Protein AF-A0A6P4BQH4-F1 (afdb_monomer_lite)

Structure (mmCIF, N/CA/C/O backbone):
data_AF-A0A6P4BQH4-F1
#
_entry.id   AF-A0A6P4BQH4-F1
#
loop_
_atom_site.group_PDB
_atom_site.id
_atom_site.type_symbol
_atom_site.label_atom_id
_atom_site.label_alt_id
_atom_site.label_comp_id
_atom_site.label_asym_id
_atom_site.label_entity_id
_atom_site.label_seq_id
_atom_site.pdbx_PDB_ins_code
_atom_site.Cartn_x
_atom_site.Cartn_y
_atom_site.Cartn_z
_atom_site.occupancy
_atom_site.B_iso_or_equiv
_atom_site.auth_seq_id
_atom_site.auth_comp_id
_atom_site.auth_asym_id
_atom_site.auth_atom_id
_atom_site.pdbx_PDB_model_num
ATOM 1 N N . MET A 1 1 ? 37.855 24.554 -26.244 1.00 37.56 1 MET A N 1
ATOM 2 C CA . MET A 1 1 ? 37.290 24.412 -24.885 1.00 37.56 1 MET A CA 1
ATOM 3 C C . MET A 1 1 ? 36.104 23.458 -24.982 1.00 37.56 1 MET A C 1
ATOM 5 O O . MET A 1 1 ? 34.988 23.880 -25.245 1.00 37.56 1 MET A O 1
ATOM 9 N N . SER A 1 2 ? 36.374 22.152 -24.947 1.00 34.81 2 SER A N 1
ATOM 10 C CA . SER A 1 2 ? 35.357 21.106 -25.092 1.00 34.81 2 SER A CA 1
ATOM 11 C C . SER A 1 2 ? 34.642 20.912 -23.758 1.00 34.81 2 SER A C 1
ATOM 13 O O . SER A 1 2 ? 35.239 20.406 -22.809 1.00 34.81 2 SER A O 1
ATOM 15 N N . MET A 1 3 ? 33.377 21.327 -23.676 1.00 34.59 3 MET A N 1
ATOM 16 C CA . MET A 1 3 ? 32.490 20.945 -22.578 1.00 34.59 3 MET A CA 1
ATOM 17 C C . MET A 1 3 ? 32.270 19.432 -22.641 1.00 34.59 3 MET A C 1
ATOM 19 O O . MET A 1 3 ? 31.480 18.938 -23.443 1.00 34.59 3 MET A O 1
ATOM 23 N N . SER A 1 4 ? 32.981 18.687 -21.800 1.00 36.59 4 SER A N 1
ATOM 24 C CA . SER A 1 4 ? 32.623 17.314 -21.476 1.00 36.59 4 SER A CA 1
ATOM 25 C C . SER A 1 4 ? 31.316 17.350 -20.682 1.00 36.59 4 SER A C 1
ATOM 27 O O . SER A 1 4 ? 31.301 17.591 -19.476 1.00 36.59 4 SER A O 1
ATOM 29 N N . MET A 1 5 ? 30.185 17.143 -21.361 1.00 41.28 5 MET A N 1
ATOM 30 C CA . MET A 1 5 ? 28.956 16.764 -20.668 1.00 41.28 5 MET A CA 1
ATOM 31 C C . MET A 1 5 ? 29.245 15.459 -19.928 1.00 41.28 5 MET A C 1
ATOM 33 O O . MET A 1 5 ? 29.411 14.411 -20.553 1.00 41.28 5 MET A O 1
ATOM 37 N N . SER A 1 6 ? 29.350 15.517 -18.599 1.00 43.34 6 SER A N 1
ATOM 38 C CA . SER A 1 6 ? 29.437 14.314 -17.784 1.00 43.34 6 SER A CA 1
ATOM 39 C C . SER A 1 6 ? 28.112 13.568 -17.928 1.00 43.34 6 SER A C 1
ATOM 41 O O . SER A 1 6 ? 27.086 13.929 -17.353 1.00 43.34 6 SER A O 1
ATOM 43 N N . MET A 1 7 ? 28.105 12.534 -18.769 1.00 48.31 7 MET A N 1
ATOM 44 C CA . MET A 1 7 ? 26.997 11.594 -18.817 1.00 48.31 7 MET A CA 1
ATOM 45 C C . MET A 1 7 ? 26.925 10.914 -17.453 1.00 48.31 7 MET A C 1
ATOM 47 O O . MET A 1 7 ? 27.708 10.021 -17.136 1.00 48.31 7 MET A O 1
ATOM 51 N N . SER A 1 8 ? 26.000 11.363 -16.609 1.00 59.41 8 SER A N 1
ATOM 52 C CA . SER A 1 8 ? 25.668 10.656 -15.382 1.00 59.41 8 SER A CA 1
ATOM 53 C C . SER A 1 8 ? 25.249 9.234 -15.755 1.00 59.41 8 SER A C 1
ATOM 55 O O . SER A 1 8 ? 24.326 9.070 -16.558 1.00 59.41 8 SER A O 1
ATOM 57 N N . SER A 1 9 ? 25.919 8.229 -15.185 1.00 72.88 9 SER A N 1
ATOM 58 C CA . SER A 1 9 ? 25.592 6.815 -15.406 1.00 72.88 9 SER A CA 1
ATOM 59 C C . SER A 1 9 ? 24.076 6.578 -15.258 1.00 72.88 9 SER A C 1
ATOM 61 O O . SER A 1 9 ? 23.457 7.161 -14.356 1.00 72.88 9 SER A O 1
ATOM 63 N N . PRO A 1 10 ? 23.451 5.736 -16.106 1.00 70.19 10 PRO A N 1
ATOM 64 C CA . PRO A 1 10 ? 22.016 5.438 -16.042 1.00 70.19 10 PRO A CA 1
ATOM 65 C C . PRO A 1 10 ? 21.562 4.992 -14.644 1.00 70.19 10 PRO A C 1
ATOM 67 O O . PRO A 1 10 ? 20.439 5.286 -14.235 1.00 70.19 10 PRO A O 1
ATOM 70 N N . GLU A 1 11 ? 22.447 4.362 -13.873 1.00 74.62 11 GLU A N 1
ATOM 71 C CA . GLU A 1 11 ? 22.196 3.964 -12.485 1.00 74.62 11 GLU A CA 1
ATOM 72 C C . GLU A 1 11 ? 22.011 5.165 -11.546 1.00 74.62 11 GLU A C 1
ATOM 74 O O . GLU A 1 11 ? 21.106 5.178 -10.708 1.00 74.62 11 GLU A O 1
ATOM 79 N N . VAL A 1 12 ? 22.819 6.214 -11.719 1.00 78.06 12 VAL A N 1
ATOM 80 C CA . VAL A 1 12 ? 22.730 7.458 -10.938 1.00 78.06 12 VAL A CA 1
ATOM 81 C C . VAL A 1 12 ? 21.432 8.194 -11.268 1.00 78.06 12 VAL A C 1
ATOM 83 O O . VAL A 1 12 ? 20.743 8.678 -10.369 1.00 78.06 12 VAL A O 1
ATOM 86 N N . LEU A 1 13 ? 21.043 8.218 -12.546 1.00 74.25 13 LEU A N 1
ATOM 87 C CA . LEU A 1 13 ? 19.779 8.813 -12.989 1.00 74.25 13 LEU A CA 1
ATOM 88 C C . LEU A 1 13 ? 18.559 8.071 -12.431 1.00 74.25 13 LEU A C 1
ATOM 90 O O . LEU A 1 13 ? 17.618 8.711 -11.955 1.00 74.25 13 LEU A O 1
ATOM 94 N N . LEU A 1 14 ? 18.575 6.735 -12.453 1.00 73.69 14 LEU A N 1
ATOM 95 C CA . LEU A 1 14 ? 17.526 5.897 -11.866 1.00 73.69 14 LEU A CA 1
ATOM 96 C C . LEU A 1 14 ? 17.385 6.152 -10.364 1.00 73.69 14 LEU A C 1
ATOM 98 O O . LEU A 1 14 ? 16.276 6.385 -9.880 1.00 73.69 14 LEU A O 1
ATOM 102 N N . LYS A 1 15 ? 18.508 6.174 -9.639 1.00 80.75 15 LYS A N 1
ATOM 103 C CA . LYS A 1 15 ? 18.542 6.443 -8.199 1.00 80.75 15 LYS A CA 1
ATOM 104 C C . LYS A 1 15 ? 17.990 7.829 -7.872 1.00 80.75 15 LYS A C 1
ATOM 106 O O . LYS A 1 15 ? 17.106 7.941 -7.026 1.00 80.75 15 LYS A O 1
ATOM 111 N N . ASN A 1 16 ? 18.456 8.870 -8.560 1.00 79.31 16 ASN A N 1
ATOM 112 C CA . ASN A 1 16 ? 18.011 10.245 -8.316 1.00 79.31 16 ASN A CA 1
ATOM 113 C C . ASN A 1 16 ? 16.502 10.398 -8.548 1.00 79.31 16 ASN A C 1
ATOM 115 O O . ASN A 1 16 ? 15.812 11.040 -7.757 1.00 79.31 16 ASN A O 1
ATOM 119 N N . ARG A 1 17 ? 15.959 9.748 -9.583 1.00 75.69 17 ARG A N 1
ATOM 120 C CA . ARG A 1 17 ? 14.517 9.768 -9.865 1.00 75.69 17 ARG A CA 1
ATOM 121 C C . ARG A 1 17 ? 13.705 8.941 -8.874 1.00 75.69 17 ARG A C 1
ATOM 123 O O . ARG A 1 17 ? 12.620 9.378 -8.500 1.00 75.69 17 ARG A O 1
ATOM 130 N N . PHE A 1 18 ? 14.215 7.796 -8.419 1.00 81.38 18 PHE A N 1
ATOM 131 C CA . PHE A 1 18 ? 13.581 7.027 -7.346 1.00 81.38 18 PHE A CA 1
ATOM 132 C C . PHE A 1 18 ? 13.512 7.847 -6.053 1.00 81.38 18 PHE A C 1
ATOM 134 O O . PHE A 1 18 ? 12.460 7.903 -5.424 1.00 81.38 18 PHE A O 1
ATOM 141 N N . MET A 1 19 ? 14.577 8.581 -5.717 1.00 83.12 19 MET A N 1
ATOM 142 C CA . MET A 1 19 ? 14.571 9.518 -4.590 1.00 83.12 19 MET A CA 1
ATOM 143 C C . MET A 1 19 ? 13.533 10.629 -4.775 1.00 83.12 19 MET A C 1
ATOM 145 O O . MET A 1 19 ? 12.765 10.898 -3.856 1.00 83.12 19 MET A O 1
ATOM 149 N N . SER A 1 20 ? 13.434 11.231 -5.967 1.00 82.81 20 SER A N 1
ATOM 150 C CA . SER A 1 20 ? 12.375 12.210 -6.253 1.00 82.81 20 SER A CA 1
ATOM 151 C C . SER A 1 20 ? 10.976 11.609 -6.108 1.00 82.81 20 SER A C 1
ATOM 153 O O . SER A 1 20 ? 10.094 12.247 -5.543 1.00 82.81 20 SER A O 1
ATOM 155 N N . PHE A 1 21 ? 10.761 10.380 -6.581 1.00 84.50 21 PHE A N 1
ATOM 156 C CA . PHE A 1 21 ? 9.500 9.661 -6.412 1.00 84.50 21 PHE A CA 1
ATOM 157 C C . PHE A 1 21 ? 9.161 9.441 -4.933 1.00 84.50 21 PHE A C 1
ATOM 159 O O . PHE A 1 21 ? 8.028 9.703 -4.538 1.00 84.50 21 PHE A O 1
ATOM 166 N N . LEU A 1 22 ? 10.131 9.031 -4.110 1.00 86.19 22 LEU A N 1
ATOM 167 C CA . LEU A 1 22 ? 9.932 8.863 -2.670 1.00 86.19 22 LEU A CA 1
ATOM 168 C C . LEU A 1 22 ? 9.581 10.185 -1.978 1.00 86.19 22 LEU A C 1
ATOM 170 O O . LEU A 1 22 ? 8.689 10.200 -1.135 1.00 86.19 22 LEU A O 1
ATOM 174 N N . ILE A 1 23 ? 10.215 11.295 -2.368 1.00 86.69 23 ILE A N 1
ATOM 175 C CA . ILE A 1 23 ? 9.874 12.635 -1.860 1.00 86.69 23 ILE A CA 1
ATOM 176 C C . ILE A 1 23 ? 8.432 12.995 -2.238 1.00 86.69 23 ILE A C 1
ATOM 178 O O . ILE A 1 23 ? 7.641 13.411 -1.396 1.00 86.69 23 ILE A O 1
ATOM 182 N N . TRP A 1 24 ? 8.049 12.788 -3.499 1.00 84.81 24 TRP A N 1
ATOM 183 C CA . TRP A 1 24 ? 6.685 13.064 -3.953 1.00 84.81 24 TRP A CA 1
ATOM 184 C C . TRP A 1 24 ? 5.639 12.132 -3.340 1.00 84.81 24 TRP A C 1
ATOM 186 O O . TRP A 1 24 ? 4.477 12.514 -3.243 1.00 84.81 24 TRP A O 1
ATOM 196 N N . GLN A 1 25 ? 6.031 10.931 -2.919 1.00 89.75 25 GLN A N 1
ATOM 197 C CA . GLN A 1 25 ? 5.174 9.980 -2.219 1.00 89.75 25 GLN A CA 1
ATOM 198 C C . GLN A 1 25 ? 5.036 10.311 -0.728 1.00 89.75 25 GLN A C 1
ATOM 200 O O . GLN A 1 25 ? 3.956 10.101 -0.171 1.00 89.75 25 GLN A O 1
ATOM 205 N N . SER A 1 26 ? 6.085 10.833 -0.085 1.00 90.38 26 SER A N 1
ATOM 206 C CA . SER A 1 26 ? 6.086 11.121 1.354 1.00 90.38 26 SER A CA 1
ATOM 207 C C . SER A 1 26 ? 5.205 12.316 1.726 1.00 90.38 26 SER A C 1
ATOM 209 O O . SER A 1 26 ? 4.560 12.295 2.775 1.00 90.38 26 SER A O 1
ATOM 211 N N . ILE A 1 27 ? 5.119 13.333 0.861 1.00 89.44 27 ILE A N 1
ATOM 212 C CA . ILE A 1 27 ? 4.285 14.528 1.074 1.00 89.44 27 ILE A CA 1
ATOM 213 C C . ILE A 1 27 ? 2.797 14.160 1.260 1.00 89.44 27 ILE A C 1
ATOM 215 O O . ILE A 1 27 ? 2.239 14.447 2.324 1.00 89.44 27 ILE A O 1
ATOM 219 N N . PRO A 1 28 ? 2.122 13.501 0.294 1.00 90.12 28 PRO A N 1
ATOM 220 C CA . PRO A 1 28 ? 0.715 13.155 0.446 1.00 90.12 28 PRO A CA 1
ATOM 221 C C . PRO A 1 28 ? 0.485 12.081 1.510 1.00 90.12 28 PRO A C 1
ATOM 223 O O . PRO A 1 28 ? -0.536 12.135 2.189 1.00 90.12 28 PRO A O 1
ATOM 226 N N . SER A 1 29 ? 1.414 11.138 1.714 1.00 91.12 29 SER A N 1
ATOM 227 C CA . SER A 1 29 ? 1.252 10.142 2.779 1.00 91.12 29 SER A CA 1
ATOM 228 C C . SER A 1 29 ? 1.337 10.752 4.172 1.00 91.12 29 SER A C 1
ATOM 230 O O . SER A 1 29 ? 0.595 10.332 5.056 1.00 91.12 29 SER A O 1
ATOM 232 N N . THR A 1 30 ? 2.190 11.761 4.362 1.00 93.44 30 THR A N 1
ATOM 233 C CA . THR A 1 30 ? 2.261 12.534 5.608 1.00 93.44 30 THR A CA 1
ATOM 234 C C . THR A 1 30 ? 0.943 13.253 5.850 1.00 93.44 30 THR A C 1
ATOM 236 O O . THR A 1 30 ? 0.382 13.145 6.936 1.00 93.44 30 THR A O 1
ATOM 239 N N . LEU A 1 31 ? 0.405 13.925 4.827 1.00 91.81 31 LEU A N 1
ATOM 240 C CA . LEU A 1 31 ? -0.880 14.612 4.928 1.00 91.81 31 LEU A CA 1
ATOM 241 C C . LEU A 1 31 ? -2.010 13.638 5.289 1.00 91.81 31 LEU A C 1
ATOM 243 O O . LEU A 1 31 ? -2.774 13.904 6.208 1.00 91.81 31 LEU A O 1
ATOM 247 N N . ILE A 1 32 ? -2.090 12.487 4.619 1.00 92.12 32 ILE A N 1
ATOM 248 C CA . ILE A 1 32 ? -3.092 11.452 4.913 1.00 92.12 32 ILE A CA 1
ATOM 249 C C . ILE A 1 32 ? -2.914 10.925 6.340 1.00 92.12 32 ILE A C 1
ATOM 251 O O . ILE A 1 32 ? -3.891 10.814 7.074 1.00 92.12 32 ILE A O 1
ATOM 255 N N . PHE A 1 33 ? -1.686 10.644 6.772 1.00 90.94 33 PHE A N 1
ATOM 256 C CA . PHE A 1 33 ? -1.434 10.190 8.137 1.00 90.94 33 PHE A CA 1
ATOM 257 C C . PHE A 1 33 ? -1.914 11.218 9.167 1.00 90.94 33 PHE A C 1
ATOM 259 O O . PHE A 1 33 ? -2.664 10.863 10.071 1.00 90.94 33 PHE A O 1
ATOM 266 N N . LEU A 1 34 ? -1.542 12.489 9.005 1.00 90.31 34 LEU A N 1
ATOM 267 C CA . LEU A 1 34 ? -1.950 13.566 9.910 1.00 90.31 34 LEU A CA 1
ATOM 268 C C . LEU A 1 34 ? -3.464 13.801 9.899 1.00 90.31 34 LEU A C 1
ATOM 270 O O . LEU A 1 34 ? -4.030 14.109 10.942 1.00 90.31 34 LEU A O 1
ATOM 274 N N . LEU A 1 35 ? -4.122 13.627 8.750 1.00 89.81 35 LEU A N 1
ATOM 275 C CA . LEU A 1 35 ? -5.571 13.764 8.631 1.00 89.81 35 LEU A CA 1
ATOM 276 C C . LEU A 1 35 ? -6.315 12.618 9.313 1.00 89.81 35 LEU A C 1
ATOM 278 O O . LEU A 1 35 ? -7.265 12.878 10.034 1.00 89.81 35 LEU A O 1
ATOM 282 N N . PHE A 1 36 ? -5.913 11.364 9.097 1.00 87.88 36 PHE A N 1
ATOM 283 C CA . PHE A 1 36 ? -6.677 10.200 9.560 1.00 87.88 36 PHE A CA 1
ATOM 284 C C . PHE A 1 36 ? -6.298 9.733 10.967 1.00 87.88 36 PHE A C 1
ATOM 286 O O . PHE A 1 36 ? -7.157 9.232 11.692 1.00 87.88 36 PHE A O 1
ATOM 293 N N . LYS A 1 37 ? -5.040 9.900 11.390 1.00 85.81 37 LYS A N 1
ATOM 294 C CA . LYS A 1 37 ? -4.563 9.416 12.693 1.00 85.81 37 LYS A CA 1
ATOM 295 C C . LYS A 1 37 ? -5.360 9.971 13.888 1.00 85.81 37 LYS A C 1
ATOM 297 O O . LYS A 1 37 ? -5.653 9.166 14.771 1.00 85.81 37 LYS A O 1
ATOM 302 N N . PRO A 1 38 ? -5.763 11.259 13.936 1.00 82.19 38 PRO A N 1
ATOM 303 C CA . PRO A 1 38 ? -6.567 11.791 15.038 1.00 82.19 38 PRO A CA 1
ATOM 304 C C . PRO A 1 38 ? -7.952 11.142 15.141 1.00 82.19 38 PRO A C 1
ATOM 306 O O . PRO A 1 38 ? -8.362 10.775 16.234 1.00 82.19 38 PRO A O 1
ATOM 309 N N . PHE A 1 39 ? -8.642 10.919 14.015 1.00 78.00 39 PHE A N 1
ATOM 310 C CA . PHE A 1 39 ? -9.969 10.277 14.005 1.00 78.00 39 PHE A CA 1
ATOM 311 C C . PHE A 1 39 ? -9.930 8.801 14.407 1.00 78.00 39 PHE A C 1
ATOM 313 O O . PHE A 1 39 ? -10.919 8.258 14.887 1.00 78.00 39 PHE A O 1
ATOM 320 N N . LEU A 1 40 ? -8.792 8.143 14.190 1.00 79.00 40 LEU A N 1
ATOM 321 C CA . LEU A 1 40 ? -8.579 6.737 14.531 1.00 79.00 40 LEU A CA 1
ATOM 322 C C . LEU A 1 40 ? -8.053 6.554 15.964 1.00 79.00 40 LEU A C 1
ATOM 324 O O . LEU A 1 40 ? -7.959 5.425 16.442 1.00 79.00 40 LEU A O 1
ATOM 328 N N . SER A 1 41 ? -7.697 7.650 16.638 1.00 69.94 41 SER A N 1
ATOM 329 C CA . SER A 1 41 ? -7.075 7.667 17.957 1.00 69.94 41 SER A CA 1
ATOM 330 C C . SER A 1 41 ? -8.113 7.976 19.032 1.00 69.94 41 SER A C 1
ATOM 332 O O . SER A 1 41 ? -8.417 9.135 19.291 1.00 69.94 41 SER A O 1
ATOM 334 N N . SER A 1 42 ? -8.642 6.940 19.684 1.00 59.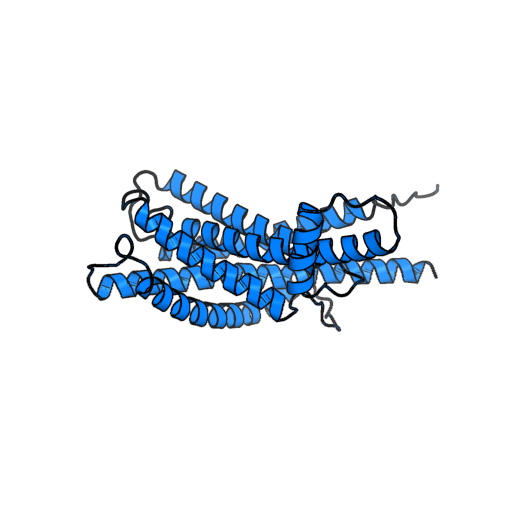88 42 SER A N 1
ATOM 335 C CA . SER A 1 42 ? -9.716 7.089 20.678 1.00 59.88 42 SER A CA 1
ATOM 336 C C . SER A 1 42 ? -9.245 7.255 22.133 1.00 59.88 42 SER A C 1
ATOM 338 O O . SER A 1 42 ? -10.103 7.388 23.001 1.00 59.88 42 SER A O 1
ATOM 340 N N . SER A 1 43 ? -7.943 7.213 22.460 1.00 56.62 43 SER A N 1
ATOM 341 C CA . SER A 1 43 ? -7.539 7.147 23.878 1.00 56.62 43 SER A CA 1
ATOM 342 C C . SER A 1 43 ? -6.228 7.850 24.241 1.00 56.62 43 SER A C 1
ATOM 344 O O . SER A 1 43 ? -5.276 7.912 23.458 1.00 56.62 43 SER A O 1
ATOM 346 N N . SER A 1 44 ? -6.205 8.367 25.473 1.00 53.31 44 SER A N 1
ATOM 347 C CA . SER A 1 44 ? -5.098 9.041 26.150 1.00 53.31 44 SER A CA 1
ATOM 348 C C . SER A 1 44 ? -3.963 8.056 26.439 1.00 53.31 44 SER A C 1
ATOM 350 O O . SER A 1 44 ? -3.938 7.382 27.468 1.00 53.31 44 SER A O 1
ATOM 352 N N . SER A 1 45 ? -3.020 7.948 25.506 1.00 56.75 45 SER A N 1
ATOM 353 C CA . SER A 1 45 ? -1.804 7.157 25.701 1.00 56.75 45 SER A CA 1
ATOM 354 C C . SER A 1 45 ? -0.956 7.743 26.834 1.00 56.75 45 SER A C 1
ATOM 356 O O . SER A 1 45 ? -0.787 8.958 26.910 1.00 56.75 45 SER A O 1
ATOM 358 N N . PHE A 1 46 ? -0.380 6.878 27.676 1.00 54.16 46 PHE A N 1
ATOM 359 C CA . PHE A 1 46 ? 0.514 7.255 28.784 1.00 54.16 46 PHE A CA 1
ATOM 360 C C . PHE A 1 46 ? 1.791 7.965 28.281 1.00 54.16 46 PHE A C 1
ATOM 362 O O . PHE A 1 46 ? 2.383 8.764 28.997 1.00 54.16 46 PHE A O 1
ATOM 369 N N . TRP A 1 47 ? 2.193 7.696 27.026 1.00 61.12 47 TRP A N 1
ATOM 370 C CA . TRP A 1 47 ? 3.296 8.352 26.303 1.00 61.12 47 TRP A CA 1
ATOM 371 C C . TRP A 1 47 ? 2.848 8.718 24.876 1.00 61.12 47 TRP A C 1
ATOM 373 O O . TRP A 1 47 ? 3.206 8.042 23.897 1.00 61.12 47 TRP A O 1
ATOM 383 N N . PRO A 1 48 ? 2.037 9.779 24.718 1.00 70.75 48 PRO A N 1
ATOM 384 C CA . PRO A 1 48 ? 1.387 10.095 23.449 1.00 70.75 48 PRO A CA 1
ATOM 385 C C . PRO A 1 48 ? 2.402 10.500 22.376 1.00 70.75 48 PRO A C 1
ATOM 387 O O . PRO A 1 48 ? 2.229 10.159 21.208 1.00 70.75 48 PRO A O 1
ATOM 390 N N . LEU A 1 49 ? 3.504 11.146 22.768 1.00 75.12 49 LEU A N 1
ATOM 391 C CA . LEU A 1 49 ? 4.533 11.604 21.837 1.00 75.12 49 LEU A CA 1
ATOM 392 C C . LEU A 1 49 ? 5.349 10.437 21.256 1.00 75.12 49 LEU A C 1
ATOM 394 O O . LEU A 1 49 ? 5.476 10.324 20.041 1.00 75.12 49 LEU A O 1
ATOM 398 N N . PHE A 1 50 ? 5.840 9.524 22.104 1.00 78.56 50 PHE A N 1
ATOM 399 C CA . PHE A 1 50 ? 6.629 8.365 21.662 1.00 78.56 50 PHE A CA 1
ATOM 400 C C . PHE A 1 50 ? 5.808 7.419 20.777 1.00 78.56 50 PHE A C 1
ATOM 402 O O . PHE A 1 50 ? 6.252 7.021 19.701 1.00 78.56 50 PHE A O 1
ATOM 409 N N . THR A 1 51 ? 4.575 7.112 21.189 1.00 78.75 51 THR A N 1
ATOM 410 C CA . THR A 1 51 ? 3.674 6.241 20.418 1.00 78.75 51 THR A CA 1
ATOM 411 C C . THR A 1 51 ? 3.246 6.869 19.089 1.00 78.75 51 THR A C 1
ATOM 413 O O . THR A 1 51 ? 3.126 6.156 18.089 1.00 78.75 51 THR A O 1
ATOM 416 N N . SER A 1 52 ? 3.083 8.195 19.032 1.00 82.12 52 SER A N 1
ATOM 417 C CA . SER A 1 52 ? 2.796 8.919 17.785 1.00 82.12 52 SER A CA 1
ATOM 418 C C . SER A 1 52 ? 3.994 8.934 16.839 1.00 82.12 52 SER A C 1
ATOM 420 O O . SER A 1 52 ? 3.828 8.623 15.660 1.00 82.12 52 SER A O 1
ATOM 422 N N . SER A 1 53 ? 5.200 9.207 17.345 1.00 86.12 53 SER A N 1
ATOM 423 C CA . SER A 1 53 ? 6.436 9.163 16.553 1.00 86.12 53 SER A CA 1
ATOM 424 C C . SER A 1 53 ? 6.711 7.763 16.010 1.00 86.12 53 SER A C 1
ATOM 426 O O . SER A 1 53 ? 6.994 7.606 14.824 1.00 86.12 53 SER A O 1
ATOM 428 N N . LEU A 1 54 ? 6.554 6.726 16.837 1.00 87.88 54 LEU A N 1
ATOM 429 C CA . LEU A 1 54 ? 6.717 5.343 16.397 1.00 87.88 54 LEU A CA 1
ATOM 430 C C . LEU A 1 54 ? 5.661 4.968 15.348 1.00 87.88 54 LEU A C 1
ATOM 432 O O . LEU A 1 54 ? 6.007 4.409 14.313 1.00 87.88 54 LEU A O 1
ATOM 436 N N . SER A 1 55 ? 4.397 5.362 15.545 1.00 88.88 55 SER A N 1
ATOM 437 C CA . SER A 1 55 ? 3.333 5.161 14.548 1.00 88.88 55 SER A CA 1
ATOM 438 C C . SER A 1 55 ? 3.663 5.841 13.217 1.00 88.88 55 SER A C 1
ATOM 440 O O . SER A 1 55 ? 3.497 5.244 12.153 1.00 88.88 55 SER A O 1
ATOM 442 N N . PHE A 1 56 ? 4.161 7.076 13.265 1.00 91.81 56 PHE A N 1
ATOM 443 C CA . PHE A 1 56 ? 4.559 7.826 12.080 1.00 91.81 56 PHE A CA 1
ATOM 444 C C . PHE A 1 56 ? 5.695 7.125 11.325 1.00 91.81 56 PHE A C 1
ATOM 446 O O . PHE A 1 56 ? 5.601 6.934 10.109 1.00 91.81 56 PHE A O 1
ATOM 453 N N . LEU A 1 57 ? 6.737 6.689 12.038 1.00 92.81 57 LEU A N 1
ATOM 454 C CA . LEU A 1 57 ? 7.880 5.985 11.455 1.00 92.81 57 LEU A CA 1
ATOM 455 C C . LEU A 1 57 ? 7.474 4.630 10.873 1.00 92.81 57 LEU A C 1
ATOM 457 O O . LEU A 1 57 ? 7.815 4.334 9.730 1.00 92.81 57 LEU A O 1
ATOM 461 N N . THR A 1 58 ? 6.699 3.828 11.607 1.00 93.00 58 THR A N 1
ATOM 462 C CA . THR A 1 58 ? 6.209 2.529 11.127 1.00 93.00 58 THR A CA 1
ATOM 463 C C . THR A 1 58 ? 5.313 2.691 9.899 1.00 93.00 58 THR A C 1
ATOM 465 O O . THR A 1 58 ? 5.436 1.917 8.949 1.00 93.00 58 THR A O 1
ATOM 468 N N . PHE A 1 59 ? 4.464 3.724 9.861 1.00 94.19 59 PHE A N 1
ATOM 469 C CA . PHE A 1 59 ? 3.648 4.032 8.686 1.00 94.19 59 PHE A CA 1
ATOM 470 C C . PHE A 1 59 ? 4.515 4.349 7.461 1.00 94.19 59 PHE A C 1
ATOM 472 O O . PHE A 1 59 ? 4.343 3.742 6.404 1.00 94.19 59 PHE A O 1
ATOM 479 N N . HIS A 1 60 ? 5.491 5.245 7.595 1.00 94.38 60 HIS A N 1
ATOM 480 C CA . HIS A 1 60 ? 6.357 5.623 6.478 1.00 94.38 60 HIS A CA 1
ATOM 481 C C . HIS A 1 60 ? 7.274 4.482 6.039 1.00 94.38 60 HIS A C 1
ATOM 483 O O . HIS A 1 60 ? 7.468 4.284 4.841 1.00 94.38 60 HIS A O 1
ATOM 489 N N . PHE A 1 61 ? 7.764 3.674 6.979 1.00 93.81 61 PHE A N 1
ATOM 490 C CA . PHE A 1 61 ? 8.518 2.464 6.670 1.00 93.81 61 PHE A CA 1
ATOM 491 C C . PHE A 1 61 ? 7.672 1.456 5.880 1.00 93.81 61 PHE A C 1
ATOM 493 O O . PHE A 1 61 ? 8.139 0.898 4.888 1.00 93.81 61 PHE A O 1
ATOM 500 N N . SER A 1 62 ? 6.400 1.276 6.252 1.00 95.56 62 SER A N 1
ATOM 501 C CA . SER A 1 62 ? 5.479 0.402 5.517 1.00 95.56 62 SER A CA 1
ATOM 502 C C . SER A 1 62 ? 5.268 0.867 4.071 1.00 95.56 62 SER A C 1
ATOM 504 O O . SER A 1 62 ? 5.248 0.045 3.150 1.00 95.56 62 SER A O 1
ATOM 506 N N . LEU A 1 63 ? 5.168 2.181 3.850 1.00 93.69 63 LEU A N 1
ATOM 507 C CA . LEU A 1 63 ? 5.017 2.767 2.521 1.00 93.69 63 LEU A CA 1
ATOM 508 C C . LEU A 1 63 ? 6.308 2.682 1.713 1.00 93.69 63 LEU A C 1
ATOM 510 O O . LEU A 1 63 ? 6.247 2.375 0.528 1.00 93.69 63 LEU A O 1
ATOM 514 N N . LEU A 1 64 ? 7.467 2.872 2.343 1.00 93.50 64 LEU A N 1
ATOM 515 C CA . LEU A 1 64 ? 8.771 2.691 1.707 1.00 93.50 64 LEU A CA 1
ATOM 516 C C . LEU A 1 64 ? 8.951 1.252 1.208 1.00 93.50 64 LEU A C 1
ATOM 518 O O . LEU A 1 64 ? 9.389 1.039 0.075 1.00 93.50 64 LEU A O 1
ATOM 522 N N . LEU A 1 65 ? 8.580 0.268 2.028 1.00 92.50 65 LEU A N 1
ATOM 523 C CA . LEU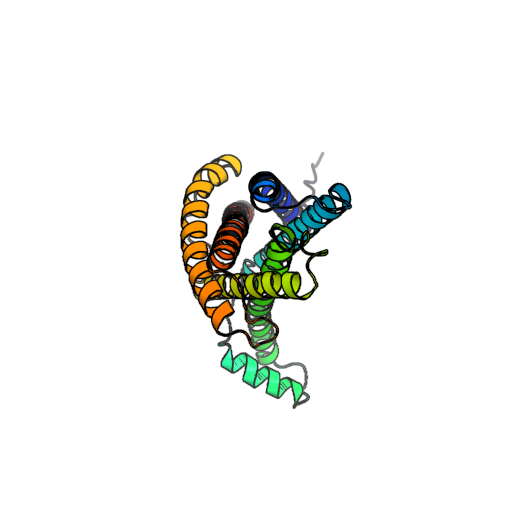 A 1 65 ? 8.628 -1.150 1.679 1.00 92.50 65 LEU A CA 1
ATOM 524 C C . LEU A 1 65 ? 7.710 -1.469 0.484 1.00 92.50 65 LEU A C 1
ATOM 526 O O . LEU A 1 65 ? 8.126 -2.146 -0.462 1.00 92.50 65 LEU A O 1
ATOM 530 N N . PHE A 1 66 ? 6.496 -0.914 0.468 1.00 92.56 66 PHE A N 1
ATOM 531 C CA . PHE A 1 66 ? 5.576 -1.037 -0.668 1.00 92.56 66 PHE A CA 1
ATOM 532 C C . PHE A 1 66 ? 6.118 -0.351 -1.936 1.00 92.56 66 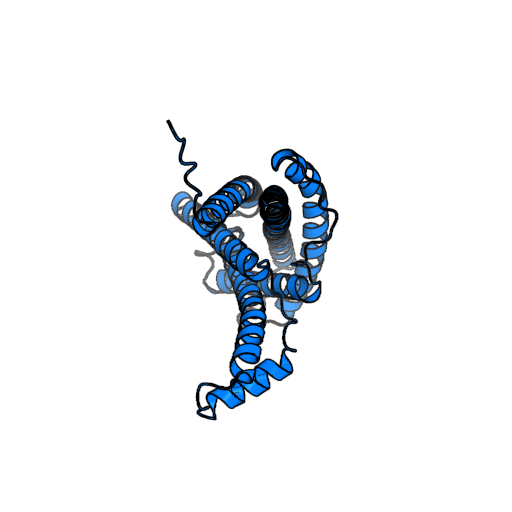PHE A C 1
ATOM 534 O O . PHE A 1 66 ? 6.187 -0.966 -2.997 1.00 92.56 66 PHE A O 1
ATOM 541 N N . SER A 1 67 ? 6.570 0.898 -1.832 1.00 90.81 67 SER A N 1
ATOM 542 C CA . SER A 1 67 ? 7.147 1.685 -2.930 1.00 90.81 67 SER A CA 1
ATOM 543 C C . SER A 1 67 ? 8.380 1.018 -3.550 1.00 90.81 67 SER A C 1
ATOM 545 O O . SER A 1 67 ? 8.546 1.017 -4.771 1.00 90.81 67 SER A O 1
ATOM 547 N N . SER A 1 68 ? 9.234 0.410 -2.725 1.00 88.50 68 SER A N 1
ATOM 548 C CA . SER A 1 68 ? 10.443 -0.280 -3.186 1.00 88.50 68 SER A CA 1
ATOM 549 C C . SER A 1 68 ? 10.098 -1.542 -3.972 1.00 88.50 68 SER A C 1
ATOM 551 O O . SER A 1 68 ? 10.625 -1.764 -5.061 1.00 88.50 68 SER A O 1
ATOM 553 N N . THR A 1 69 ? 9.160 -2.348 -3.471 1.00 89.12 69 THR A N 1
ATOM 554 C CA . THR A 1 69 ? 8.711 -3.555 -4.180 1.00 89.12 69 THR A CA 1
ATOM 555 C C . THR A 1 69 ? 7.883 -3.242 -5.424 1.00 89.12 69 THR A C 1
ATOM 557 O O . THR A 1 69 ? 7.986 -3.968 -6.413 1.00 89.12 69 THR A O 1
ATOM 560 N N . LEU A 1 70 ? 7.145 -2.128 -5.435 1.00 87.19 70 LEU A N 1
ATOM 561 C CA . LEU A 1 70 ? 6.471 -1.606 -6.626 1.00 87.19 70 LEU A CA 1
ATOM 562 C C . LEU A 1 70 ? 7.474 -1.266 -7.743 1.00 87.19 70 LEU A C 1
ATOM 564 O O . LEU A 1 70 ? 7.263 -1.646 -8.893 1.00 87.19 70 LEU A O 1
ATOM 568 N N . SER A 1 71 ? 8.585 -0.607 -7.399 1.00 84.06 71 SER A N 1
ATOM 569 C CA . SER A 1 71 ? 9.669 -0.298 -8.344 1.00 84.06 71 SER A CA 1
ATOM 570 C C . SER A 1 71 ? 10.293 -1.568 -8.943 1.00 84.06 71 SER A C 1
ATOM 572 O O . SER A 1 71 ? 10.536 -1.641 -10.149 1.00 84.06 71 SER A O 1
ATOM 574 N N . LEU A 1 72 ? 10.461 -2.624 -8.133 1.00 80.69 72 LEU A N 1
ATOM 575 C CA . LEU A 1 72 ? 10.982 -3.915 -8.601 1.00 80.69 72 LEU A CA 1
ATOM 576 C C . LEU A 1 72 ? 10.072 -4.583 -9.644 1.00 80.69 72 LEU A C 1
ATOM 578 O O . LEU A 1 72 ? 10.572 -5.107 -10.640 1.00 80.69 72 LEU A O 1
ATOM 582 N N . ILE A 1 73 ? 8.748 -4.568 -9.445 1.00 80.06 73 ILE A N 1
ATOM 583 C CA . ILE A 1 73 ? 7.806 -5.198 -10.390 1.00 80.06 73 ILE A CA 1
ATOM 584 C C . ILE A 1 73 ? 7.535 -4.352 -11.635 1.00 80.06 73 ILE A C 1
ATOM 586 O O . ILE A 1 73 ? 7.162 -4.897 -12.672 1.00 80.06 73 ILE A O 1
ATOM 590 N N . ALA A 1 74 ? 7.720 -3.035 -11.544 1.00 72.69 74 ALA A N 1
ATOM 591 C CA . ALA A 1 74 ? 7.523 -2.122 -12.661 1.00 72.69 74 ALA A CA 1
ATOM 592 C C . ALA A 1 74 ? 8.728 -2.051 -13.613 1.00 72.69 74 ALA A C 1
ATOM 594 O O . ALA A 1 74 ? 8.617 -1.477 -14.696 1.00 72.69 74 ALA A O 1
ATOM 595 N N . SER A 1 75 ? 9.861 -2.655 -13.239 1.00 66.00 75 SER A N 1
ATOM 596 C CA . SER A 1 75 ? 11.008 -2.832 -14.128 1.00 66.00 75 SER A CA 1
ATOM 597 C C . SER A 1 75 ? 10.577 -3.533 -15.432 1.00 66.00 75 SER A C 1
ATOM 599 O O . SER A 1 75 ? 9.769 -4.472 -15.383 1.00 66.00 75 SER A O 1
ATOM 601 N N . PRO A 1 76 ? 11.065 -3.103 -16.612 1.00 59.28 76 PRO A N 1
ATOM 602 C CA . PRO A 1 76 ? 10.653 -3.687 -17.875 1.00 59.28 76 PRO A CA 1
ATOM 603 C C . PRO A 1 76 ? 11.174 -5.120 -17.950 1.00 59.28 76 PRO A C 1
ATOM 605 O O . PRO A 1 76 ? 12.377 -5.369 -17.996 1.00 59.28 76 PRO A O 1
ATOM 608 N N . HIS A 1 77 ? 10.254 -6.079 -17.964 1.00 53.25 77 HIS A N 1
ATOM 609 C CA . HIS A 1 77 ? 10.594 -7.484 -18.113 1.00 53.25 77 HIS A CA 1
ATOM 610 C C . HIS A 1 77 ? 10.411 -7.883 -19.583 1.00 53.25 77 HIS A C 1
ATOM 612 O O . HIS A 1 77 ? 9.272 -7.994 -20.037 1.00 53.25 77 HIS A O 1
ATOM 618 N N . PRO A 1 78 ? 11.489 -8.170 -20.337 1.00 47.16 78 PRO A N 1
ATOM 619 C CA . PRO A 1 78 ? 11.391 -8.579 -21.742 1.00 47.16 78 PRO A CA 1
ATOM 620 C C . PRO A 1 78 ? 10.804 -9.991 -21.926 1.00 47.16 78 PRO A C 1
ATOM 622 O O . PRO A 1 78 ? 10.753 -10.505 -23.039 1.00 47.16 78 PRO A O 1
ATOM 625 N N . ARG A 1 79 ? 10.411 -10.680 -20.843 1.00 53.34 79 ARG A N 1
ATOM 626 C CA . ARG A 1 79 ? 10.035 -12.100 -20.853 1.00 53.34 79 ARG A CA 1
ATOM 627 C C . ARG A 1 79 ? 8.736 -12.346 -20.091 1.00 53.34 79 ARG A C 1
ATOM 629 O O . ARG A 1 79 ? 8.525 -11.812 -19.006 1.00 53.34 79 ARG A O 1
ATOM 636 N N . ARG A 1 80 ? 7.891 -13.216 -20.654 1.00 56.16 80 ARG A N 1
ATOM 637 C CA . ARG A 1 80 ? 6.614 -13.648 -20.067 1.00 56.16 80 ARG A CA 1
ATOM 638 C C . ARG A 1 80 ? 6.856 -14.353 -18.717 1.00 56.16 80 ARG A C 1
ATOM 640 O O . ARG A 1 80 ? 7.726 -15.229 -18.665 1.00 56.16 80 ARG A O 1
ATOM 647 N N . PRO A 1 81 ? 6.109 -14.016 -17.647 1.00 56.81 81 PRO A N 1
ATOM 648 C CA . PRO A 1 81 ? 6.220 -14.720 -16.372 1.00 56.81 81 PRO A CA 1
ATOM 649 C C . PRO A 1 81 ? 5.879 -16.203 -16.541 1.00 56.81 81 PRO A C 1
ATOM 651 O O . PRO A 1 81 ? 4.998 -16.558 -17.328 1.00 56.81 81 PRO A O 1
ATOM 654 N N . ALA A 1 82 ? 6.592 -17.068 -15.816 1.00 58.81 82 ALA A N 1
ATOM 655 C CA . ALA A 1 82 ? 6.263 -18.489 -15.775 1.00 58.81 82 ALA A CA 1
ATOM 656 C C . ALA A 1 82 ? 4.940 -18.703 -15.016 1.00 58.81 82 ALA A C 1
ATOM 658 O O . ALA A 1 82 ? 4.669 -17.978 -14.056 1.00 58.81 82 ALA A O 1
ATOM 659 N N . PRO A 1 83 ? 4.112 -19.684 -15.414 1.00 63.50 83 PRO A N 1
ATOM 660 C CA . PRO A 1 83 ? 2.918 -20.028 -14.657 1.00 63.50 83 PRO A CA 1
ATOM 661 C C . PRO A 1 83 ? 3.302 -20.510 -13.241 1.00 63.50 83 PRO A C 1
ATOM 663 O O . PRO A 1 83 ? 4.259 -21.277 -13.092 1.00 63.50 83 PRO A O 1
ATOM 666 N N . PRO A 1 84 ? 2.566 -20.089 -12.196 1.00 56.38 84 PRO A N 1
ATOM 667 C CA . PRO A 1 84 ? 2.960 -20.261 -10.792 1.00 56.38 84 PRO A CA 1
ATOM 668 C C . PRO A 1 84 ? 3.127 -21.732 -10.381 1.00 56.38 84 PRO A C 1
ATOM 670 O O . PRO A 1 84 ? 4.051 -22.070 -9.646 1.00 56.38 84 PRO A O 1
ATOM 673 N N . LEU A 1 85 ? 2.300 -22.629 -10.929 1.00 53.19 85 LEU A N 1
ATOM 674 C CA . LEU A 1 85 ? 2.379 -24.074 -10.682 1.00 53.19 85 LEU A CA 1
ATOM 675 C C . LEU A 1 85 ? 3.663 -24.705 -11.239 1.00 53.19 85 LEU A C 1
ATOM 677 O O . LEU A 1 85 ? 4.259 -25.582 -10.618 1.00 53.19 85 LEU A O 1
ATOM 681 N N . GLN A 1 86 ? 4.131 -24.221 -12.389 1.00 56.72 86 GLN A N 1
ATOM 682 C CA . GLN A 1 86 ? 5.356 -24.710 -13.019 1.00 56.72 86 GLN A CA 1
ATOM 683 C C . GLN A 1 86 ? 6.608 -24.205 -12.288 1.00 56.72 86 GLN A C 1
ATOM 685 O O . GLN A 1 86 ? 7.633 -24.890 -12.276 1.00 56.72 86 GLN A O 1
ATOM 690 N N . LEU A 1 87 ? 6.518 -23.029 -11.655 1.00 56.22 87 LEU A N 1
ATOM 691 C CA . LEU A 1 87 ? 7.563 -22.486 -10.792 1.00 56.22 87 LEU A CA 1
ATOM 692 C C . LEU A 1 87 ? 7.690 -23.295 -9.497 1.00 56.22 87 LEU A C 1
ATOM 694 O O . LEU A 1 87 ? 8.796 -23.705 -9.157 1.00 56.22 87 LEU A O 1
ATOM 698 N N . ALA A 1 88 ? 6.571 -23.567 -8.819 1.00 57.16 88 ALA A N 1
ATOM 699 C CA . ALA A 1 88 ? 6.547 -24.363 -7.593 1.00 57.16 88 ALA A CA 1
ATOM 700 C C . ALA A 1 88 ? 7.090 -25.780 -7.833 1.00 57.16 88 ALA A C 1
ATOM 702 O O . ALA A 1 88 ? 8.002 -26.213 -7.134 1.00 57.16 88 ALA A O 1
ATOM 703 N N . ALA A 1 89 ? 6.623 -26.460 -8.887 1.00 59.91 89 ALA A N 1
ATOM 704 C CA . ALA A 1 89 ? 7.073 -27.808 -9.235 1.00 59.91 89 ALA A CA 1
ATOM 705 C C . ALA A 1 89 ? 8.576 -27.887 -9.570 1.00 59.91 89 ALA A C 1
ATOM 707 O O . ALA A 1 89 ? 9.235 -28.878 -9.253 1.00 59.91 89 ALA A O 1
ATOM 708 N N . ARG A 1 90 ? 9.146 -26.852 -10.205 1.00 54.88 90 ARG A N 1
ATOM 709 C CA . ARG A 1 90 ? 10.580 -26.822 -10.542 1.00 54.88 90 ARG A CA 1
ATOM 710 C C . ARG A 1 90 ? 11.472 -26.314 -9.412 1.00 54.88 90 ARG A C 1
ATOM 712 O O . ARG A 1 90 ? 12.593 -26.793 -9.326 1.00 54.88 90 ARG A O 1
ATOM 719 N N . LEU A 1 91 ? 11.006 -25.405 -8.552 1.00 59.12 91 LEU A N 1
ATOM 720 C CA . LEU A 1 91 ? 11.710 -25.033 -7.316 1.00 59.12 91 LEU A CA 1
ATOM 721 C C . LEU A 1 91 ? 11.826 -26.235 -6.381 1.00 59.12 91 LEU A C 1
ATOM 723 O O . LEU A 1 91 ? 12.903 -26.475 -5.850 1.00 59.12 91 LEU A O 1
ATOM 727 N N . LEU A 1 92 ? 10.754 -27.029 -6.266 1.00 57.91 92 LEU A N 1
ATOM 728 C CA . LEU A 1 92 ? 10.783 -28.295 -5.540 1.00 57.91 92 LEU A CA 1
ATOM 729 C C . LEU A 1 92 ? 11.855 -29.223 -6.133 1.00 57.91 92 LEU A C 1
ATOM 731 O O . LEU A 1 92 ? 12.722 -29.697 -5.414 1.00 57.91 92 LEU A O 1
ATOM 735 N N . ARG A 1 93 ? 11.875 -29.402 -7.464 1.00 59.31 93 ARG A N 1
ATOM 736 C CA . ARG A 1 93 ? 12.921 -30.196 -8.136 1.00 59.31 93 ARG A CA 1
ATOM 737 C C . ARG A 1 93 ? 14.338 -29.652 -7.928 1.00 59.31 93 ARG A C 1
ATOM 739 O O . ARG A 1 93 ? 15.234 -30.455 -7.735 1.00 59.31 93 ARG A O 1
ATOM 746 N N . PHE A 1 94 ? 14.547 -28.335 -7.939 1.00 57.00 94 PHE A N 1
ATOM 747 C CA . PHE A 1 94 ? 15.857 -27.717 -7.676 1.00 57.00 94 PHE A CA 1
ATOM 748 C C . PHE A 1 94 ? 16.334 -27.907 -6.230 1.00 57.00 94 PHE A C 1
ATOM 750 O O . PHE A 1 94 ? 17.536 -27.957 -5.997 1.00 57.00 94 PHE A O 1
ATOM 757 N N . LEU A 1 95 ? 15.411 -28.006 -5.267 1.00 57.12 95 LEU A N 1
ATOM 758 C CA . LEU A 1 95 ? 15.736 -28.262 -3.861 1.00 57.12 95 LEU A CA 1
ATOM 759 C C . LEU A 1 95 ? 16.127 -29.730 -3.615 1.00 57.12 95 LEU A C 1
ATOM 761 O O . LEU A 1 95 ? 16.873 -30.014 -2.686 1.00 57.12 95 LEU A O 1
ATOM 765 N N . PHE A 1 96 ? 15.625 -30.647 -4.453 1.00 55.66 96 PHE A N 1
ATOM 766 C CA . PHE A 1 96 ? 15.846 -32.093 -4.339 1.00 55.66 96 PHE A CA 1
ATOM 767 C C . PHE A 1 96 ? 16.892 -32.662 -5.313 1.00 55.66 96 PHE A C 1
ATOM 769 O O . PHE A 1 96 ? 17.310 -33.802 -5.139 1.00 55.66 96 PHE A O 1
ATOM 776 N N . ILE A 1 97 ? 17.311 -31.912 -6.338 1.00 51.94 97 ILE A N 1
ATOM 777 C CA . ILE A 1 97 ? 18.240 -32.383 -7.376 1.00 51.94 97 ILE A CA 1
ATOM 778 C C . ILE A 1 97 ? 19.367 -31.350 -7.533 1.00 51.94 97 ILE A C 1
ATOM 780 O O . ILE A 1 97 ? 19.096 -30.238 -8.000 1.00 51.94 97 ILE A O 1
ATOM 784 N N . PRO A 1 98 ? 20.628 -31.688 -7.196 1.00 47.09 98 PRO A N 1
ATOM 785 C CA . PRO A 1 98 ? 21.778 -30.864 -7.547 1.00 47.09 98 PRO A CA 1
ATOM 786 C C . PRO A 1 98 ? 21.865 -30.823 -9.076 1.00 47.09 98 PRO A C 1
ATOM 788 O O . PRO A 1 98 ? 22.048 -31.855 -9.714 1.00 47.09 98 PRO A O 1
ATOM 791 N N . SER A 1 99 ? 21.646 -29.656 -9.679 1.00 53.75 99 SER A N 1
ATOM 792 C CA . SER A 1 99 ? 21.650 -29.515 -11.137 1.00 53.75 99 SER A CA 1
ATOM 793 C C . SER A 1 99 ? 22.947 -28.859 -11.592 1.00 53.75 99 SER A C 1
ATOM 795 O O . SER A 1 99 ? 23.238 -27.731 -11.189 1.00 53.75 99 SER A O 1
ATOM 797 N N . ASP A 1 100 ? 23.670 -29.554 -12.473 1.00 51.44 100 ASP A N 1
ATOM 798 C CA . ASP A 1 100 ? 24.885 -29.075 -13.129 1.00 51.44 100 ASP A CA 1
ATOM 799 C C . ASP A 1 100 ? 24.673 -27.715 -13.802 1.00 51.44 100 ASP A C 1
ATOM 801 O O . ASP A 1 100 ? 23.735 -27.472 -14.572 1.00 51.44 100 ASP A O 1
ATOM 805 N N . SER A 1 101 ? 25.562 -26.790 -13.463 1.00 50.50 101 SER A N 1
ATOM 806 C CA . SER A 1 101 ? 25.568 -25.418 -13.936 1.00 50.50 101 SER A CA 1
ATOM 807 C C . SER A 1 101 ? 26.162 -25.330 -15.342 1.00 50.50 101 SER A C 1
ATOM 809 O O . SER A 1 101 ? 27.360 -25.542 -15.485 1.00 50.50 101 SER A O 1
ATOM 811 N N . ALA A 1 102 ? 25.334 -24.951 -16.329 1.00 51.91 102 ALA A N 1
ATOM 812 C CA . ALA A 1 102 ? 25.670 -24.167 -17.542 1.00 51.91 102 ALA A CA 1
ATOM 813 C C . ALA A 1 102 ? 24.986 -24.648 -18.843 1.00 51.91 102 ALA A C 1
ATOM 815 O O . ALA A 1 102 ? 25.630 -24.794 -19.876 1.00 51.91 102 ALA A O 1
ATOM 816 N N . THR A 1 103 ? 23.659 -24.810 -18.850 1.00 55.91 103 THR A N 1
ATOM 817 C CA . THR A 1 103 ? 22.891 -24.912 -20.109 1.00 55.91 103 THR A CA 1
ATOM 818 C C . THR A 1 103 ? 22.107 -23.619 -20.385 1.00 55.91 103 THR A C 1
ATOM 820 O O . THR A 1 103 ? 21.622 -22.986 -19.439 1.00 55.91 103 THR A O 1
ATOM 823 N N . PRO A 1 104 ? 21.942 -23.183 -21.649 1.00 57.56 104 PRO A N 1
ATOM 824 C CA . PRO A 1 104 ? 21.210 -21.957 -22.004 1.00 57.56 104 PRO A CA 1
ATOM 825 C C . PRO A 1 104 ? 19.760 -21.944 -21.480 1.00 57.56 104 PRO A C 1
ATOM 827 O O . PRO A 1 104 ? 19.254 -20.897 -21.061 1.00 57.56 104 PRO A O 1
ATOM 830 N N . ASP A 1 105 ? 19.128 -23.112 -21.356 1.00 61.31 105 ASP A N 1
ATOM 831 C CA . ASP A 1 105 ? 17.797 -23.277 -20.760 1.00 61.31 105 ASP A CA 1
ATOM 832 C C . ASP A 1 105 ? 17.723 -22.845 -19.287 1.00 61.31 105 ASP A C 1
ATOM 834 O O . ASP A 1 105 ? 16.702 -22.303 -18.837 1.00 61.31 105 ASP A O 1
ATOM 838 N N . SER A 1 106 ? 18.821 -22.996 -18.539 1.00 64.75 106 SER A N 1
ATOM 839 C CA . SER A 1 106 ? 18.919 -22.565 -17.141 1.00 64.75 106 SER A CA 1
ATOM 840 C C . SER A 1 106 ? 18.863 -21.039 -17.002 1.00 64.75 106 SER A C 1
ATOM 842 O O . SER A 1 106 ? 18.221 -20.525 -16.084 1.00 64.75 106 SER A O 1
ATOM 844 N N . ALA A 1 107 ? 19.439 -20.284 -17.946 1.00 67.69 107 ALA A N 1
ATOM 845 C CA . ALA A 1 107 ? 19.419 -18.821 -17.937 1.00 67.69 107 ALA A CA 1
ATOM 846 C C . ALA A 1 107 ? 18.022 -18.266 -18.271 1.00 67.69 107 ALA A C 1
ATOM 848 O O . ALA A 1 107 ? 17.555 -17.307 -17.646 1.00 67.69 107 ALA A O 1
ATOM 849 N N . HIS A 1 108 ? 17.311 -18.894 -19.214 1.00 66.25 108 HIS A N 1
ATOM 850 C CA . HIS A 1 108 ? 15.917 -18.564 -19.528 1.00 66.25 108 HIS A CA 1
ATOM 851 C C . HIS A 1 108 ? 14.961 -18.904 -18.383 1.00 66.25 108 HIS A C 1
ATOM 853 O O . HIS A 1 108 ? 14.021 -18.148 -18.112 1.00 66.25 108 HIS A O 1
ATOM 859 N N . PHE A 1 109 ? 15.193 -20.019 -17.694 1.00 68.06 109 PHE A N 1
ATOM 860 C CA . PHE A 1 109 ? 14.445 -20.381 -16.498 1.00 68.06 109 PHE A CA 1
ATOM 861 C C . PHE A 1 109 ? 14.723 -19.415 -15.342 1.00 68.06 109 PHE A C 1
ATOM 863 O O . PHE A 1 109 ? 13.777 -18.865 -14.785 1.00 68.06 109 PHE A O 1
ATOM 870 N N . ARG A 1 110 ? 15.994 -19.114 -15.052 1.00 69.31 110 ARG A N 1
ATOM 871 C CA . ARG A 1 110 ? 16.412 -18.172 -14.001 1.00 69.31 110 ARG A CA 1
ATOM 872 C C . ARG A 1 110 ? 15.808 -16.785 -14.196 1.00 69.31 110 ARG A C 1
ATOM 874 O O . ARG A 1 110 ? 15.307 -16.198 -13.242 1.00 69.31 110 ARG A O 1
ATOM 881 N N . ALA A 1 111 ? 15.783 -16.281 -15.431 1.00 68.38 111 ALA A N 1
ATOM 882 C CA . ALA A 1 111 ? 15.142 -15.006 -15.741 1.00 68.38 111 ALA A CA 1
ATOM 883 C C . ALA A 1 111 ? 13.633 -15.030 -15.436 1.00 68.38 111 ALA A C 1
ATOM 885 O O . ALA A 1 111 ? 13.131 -14.125 -14.777 1.00 68.38 111 ALA A O 1
ATOM 886 N N . ARG A 1 112 ? 12.915 -16.081 -15.858 1.00 70.62 112 ARG A N 1
ATOM 887 C CA . ARG A 1 112 ? 11.473 -16.244 -15.585 1.00 70.62 112 ARG A CA 1
ATOM 888 C C . ARG A 1 112 ? 11.174 -16.453 -14.099 1.00 70.62 112 ARG A C 1
ATOM 890 O O . ARG A 1 112 ? 10.178 -15.931 -13.604 1.00 70.62 112 ARG A O 1
ATOM 897 N N . ALA A 1 113 ? 12.044 -17.172 -13.394 1.00 71.81 113 ALA A N 1
ATOM 898 C CA . ALA A 1 113 ? 11.944 -17.383 -11.959 1.00 71.81 113 ALA A CA 1
ATOM 899 C C . ALA A 1 113 ? 12.151 -16.082 -11.184 1.00 71.81 113 ALA A C 1
ATOM 901 O O . ALA A 1 113 ? 11.367 -15.792 -10.289 1.00 71.81 113 ALA A O 1
ATOM 902 N N . LYS A 1 114 ? 13.119 -15.251 -11.591 1.00 76.00 114 LYS A N 1
ATOM 903 C CA . LYS A 1 114 ? 13.329 -13.912 -11.026 1.00 76.00 114 LYS A CA 1
ATOM 904 C C . LYS A 1 114 ? 12.084 -13.034 -11.175 1.00 76.00 114 LYS A C 1
ATOM 906 O O . LYS A 1 114 ? 11.677 -12.411 -10.206 1.00 76.00 114 LYS A O 1
ATOM 911 N N . VAL A 1 115 ? 11.437 -13.046 -12.346 1.00 73.81 115 VAL A N 1
ATOM 912 C CA . VAL A 1 115 ? 10.183 -12.298 -12.570 1.00 73.81 115 VAL A CA 1
ATOM 913 C C . VAL A 1 115 ? 9.073 -12.791 -11.638 1.00 73.81 115 VAL A C 1
ATOM 915 O O . VAL A 1 115 ? 8.388 -11.994 -11.002 1.00 73.81 115 VAL A O 1
ATOM 918 N N . SER A 1 116 ? 8.897 -14.111 -11.532 1.00 79.00 116 SER A N 1
ATOM 919 C CA . SER A 1 116 ? 7.870 -14.686 -10.659 1.00 79.00 116 SER A CA 1
ATOM 920 C C . SER A 1 116 ? 8.144 -14.415 -9.180 1.00 79.00 116 SER A C 1
ATOM 922 O O . SER A 1 116 ? 7.213 -14.118 -8.435 1.00 79.00 116 SER A O 1
ATOM 924 N N . LEU A 1 117 ? 9.409 -14.483 -8.763 1.00 80.69 117 LEU A N 1
ATOM 925 C CA . LEU A 1 117 ? 9.847 -14.140 -7.416 1.00 80.69 117 LEU A CA 1
ATOM 926 C C . LEU A 1 117 ? 9.520 -12.678 -7.101 1.00 80.69 117 LEU A C 1
ATOM 928 O O . LEU A 1 117 ? 8.987 -12.414 -6.033 1.00 80.69 117 LEU A O 1
ATOM 932 N N . SER A 1 118 ? 9.751 -11.743 -8.028 1.00 83.19 118 SER A N 1
ATOM 933 C CA . SER A 1 118 ? 9.395 -10.330 -7.835 1.00 83.19 118 SER A CA 1
ATOM 934 C C . SER A 1 118 ? 7.904 -10.137 -7.545 1.00 83.19 118 SER A C 1
ATOM 936 O O . SER A 1 118 ? 7.553 -9.342 -6.678 1.00 83.19 118 SER A O 1
ATOM 938 N N . PHE A 1 119 ? 7.017 -10.888 -8.209 1.00 85.06 119 PHE A N 1
ATOM 939 C CA . PHE A 1 119 ? 5.578 -10.826 -7.926 1.00 85.06 119 PHE A CA 1
ATOM 940 C C . PHE A 1 119 ? 5.212 -11.408 -6.558 1.00 85.06 119 PHE A C 1
ATOM 942 O O . PHE A 1 119 ? 4.382 -10.832 -5.855 1.00 85.06 119 PHE A O 1
ATOM 949 N N . VAL A 1 120 ? 5.842 -12.518 -6.162 1.00 87.62 120 VAL A N 1
ATOM 950 C CA . VAL A 1 120 ? 5.654 -13.114 -4.829 1.00 87.62 120 VAL A CA 1
ATOM 951 C C . VAL A 1 120 ? 6.164 -12.170 -3.742 1.00 87.62 120 VAL A C 1
ATOM 953 O O . VAL A 1 120 ? 5.455 -11.912 -2.774 1.00 87.62 120 VAL A O 1
ATOM 956 N N . LEU A 1 121 ? 7.355 -11.598 -3.929 1.00 88.69 121 LEU A N 1
ATOM 957 C CA . LEU A 1 121 ? 7.943 -10.615 -3.023 1.00 88.69 121 LEU A CA 1
ATOM 958 C C . LEU A 1 121 ? 7.073 -9.367 -2.913 1.00 88.69 121 LEU A C 1
ATOM 960 O O . LEU A 1 121 ? 6.897 -8.861 -1.814 1.00 88.69 121 LEU A O 1
ATOM 964 N N . PHE A 1 122 ? 6.485 -8.898 -4.014 1.00 90.31 122 PHE A N 1
ATOM 965 C CA . PHE A 1 122 ? 5.550 -7.779 -3.983 1.00 90.31 122 PHE A CA 1
ATOM 966 C C . PHE A 1 122 ? 4.279 -8.101 -3.191 1.00 90.31 122 PHE A C 1
ATOM 968 O O . PHE A 1 122 ? 3.866 -7.289 -2.370 1.00 90.31 122 PHE A O 1
ATOM 975 N N . ALA A 1 123 ? 3.680 -9.280 -3.378 1.00 92.75 123 ALA A N 1
ATOM 976 C CA . ALA A 1 123 ? 2.500 -9.686 -2.611 1.00 92.75 123 ALA A CA 1
ATOM 977 C C . ALA A 1 123 ? 2.813 -9.877 -1.113 1.00 92.75 123 ALA A C 1
ATOM 979 O O . ALA A 1 123 ? 2.033 -9.473 -0.252 1.00 92.75 123 ALA A O 1
ATOM 980 N N . ALA A 1 124 ? 3.974 -10.452 -0.788 1.00 93.06 124 ALA A N 1
ATOM 981 C CA . ALA A 1 124 ? 4.438 -10.577 0.591 1.00 93.06 124 ALA A CA 1
ATOM 982 C C . ALA A 1 124 ? 4.711 -9.199 1.217 1.00 93.06 124 ALA A C 1
ATOM 984 O O . ALA A 1 124 ? 4.312 -8.931 2.349 1.00 93.06 124 ALA A O 1
ATOM 985 N N . ALA A 1 125 ? 5.336 -8.297 0.461 1.00 94.25 125 ALA A N 1
ATOM 986 C CA . ALA A 1 125 ? 5.618 -6.939 0.892 1.00 94.25 125 ALA A CA 1
ATOM 987 C C . ALA A 1 125 ? 4.346 -6.102 1.058 1.00 94.25 125 ALA A C 1
ATOM 989 O O . ALA A 1 125 ? 4.247 -5.344 2.017 1.00 94.25 125 ALA A O 1
ATOM 990 N N . SER A 1 126 ? 3.341 -6.254 0.192 1.00 94.12 126 SER A N 1
ATOM 991 C CA . SER A 1 126 ? 2.054 -5.575 0.363 1.00 94.12 126 SER A CA 1
ATOM 992 C C . SER A 1 126 ? 1.309 -6.084 1.598 1.00 94.12 126 SER A C 1
ATOM 994 O O . SER A 1 126 ? 0.714 -5.283 2.314 1.00 94.12 126 SER A O 1
ATOM 996 N N . ALA A 1 127 ? 1.390 -7.383 1.903 1.00 95.81 127 ALA A N 1
ATOM 997 C CA . ALA A 1 127 ? 0.834 -7.955 3.129 1.00 95.81 127 ALA A CA 1
ATOM 998 C C . ALA A 1 127 ? 1.553 -7.430 4.388 1.00 95.81 127 ALA A C 1
ATOM 1000 O O . ALA A 1 127 ? 0.902 -6.953 5.318 1.00 95.81 127 ALA A O 1
ATOM 1001 N N . ALA A 1 128 ? 2.891 -7.430 4.397 1.00 95.81 128 ALA A N 1
ATOM 1002 C CA . ALA A 1 128 ? 3.691 -6.882 5.496 1.00 95.81 128 ALA A CA 1
ATOM 1003 C C . ALA A 1 128 ? 3.474 -5.368 5.680 1.00 95.81 128 ALA A C 1
ATOM 1005 O O . ALA A 1 128 ? 3.329 -4.888 6.804 1.00 95.81 128 ALA A O 1
ATOM 1006 N N . SER A 1 129 ? 3.393 -4.622 4.575 1.00 95.69 129 SER A N 1
ATOM 1007 C CA . SER A 1 129 ? 3.075 -3.193 4.562 1.00 95.69 129 SER A CA 1
ATOM 1008 C C . SER A 1 129 ? 1.677 -2.931 5.128 1.00 95.69 129 SER A C 1
ATOM 1010 O O . SER A 1 129 ? 1.523 -2.074 5.993 1.00 95.69 129 SER A O 1
ATOM 1012 N N . GLY A 1 130 ? 0.671 -3.710 4.716 1.00 94.88 130 GLY A N 1
ATOM 1013 C CA . GLY A 1 130 ? -0.698 -3.605 5.223 1.00 94.88 130 GLY A CA 1
ATOM 1014 C C . GLY A 1 130 ? -0.801 -3.879 6.723 1.00 94.88 130 GLY A C 1
ATOM 1015 O O . GLY A 1 130 ? -1.476 -3.135 7.432 1.00 94.88 130 GLY A O 1
ATOM 1016 N N . LEU A 1 131 ? -0.083 -4.890 7.227 1.00 94.88 131 LEU A N 1
ATOM 1017 C CA . LEU A 1 131 ? 0.025 -5.171 8.662 1.00 94.88 131 LEU A CA 1
ATOM 1018 C C . LEU A 1 131 ? 0.636 -3.982 9.408 1.00 94.88 131 LEU A C 1
ATOM 1020 O O . LEU A 1 131 ? 0.035 -3.475 10.354 1.00 94.88 131 LEU A O 1
ATOM 1024 N N . ALA A 1 132 ? 1.809 -3.518 8.971 1.00 94.38 132 ALA A N 1
ATOM 1025 C CA . ALA A 1 132 ? 2.525 -2.430 9.629 1.00 94.38 132 ALA A CA 1
ATOM 1026 C C . ALA A 1 132 ? 1.725 -1.117 9.607 1.00 94.38 132 ALA A C 1
ATOM 1028 O O . ALA A 1 132 ? 1.654 -0.430 10.625 1.00 94.38 132 ALA A O 1
ATOM 1029 N N . ALA A 1 133 ? 1.071 -0.795 8.489 1.00 93.81 133 ALA A N 1
ATOM 1030 C CA . ALA A 1 133 ? 0.248 0.402 8.350 1.00 93.81 133 ALA A CA 1
ATOM 1031 C C . ALA A 1 133 ? -1.041 0.334 9.186 1.00 93.81 133 ALA A C 1
ATOM 1033 O O . ALA A 1 133 ? -1.411 1.316 9.825 1.00 93.81 133 ALA A O 1
ATOM 1034 N N . ALA A 1 134 ? -1.716 -0.819 9.235 1.00 92.81 134 ALA A N 1
ATOM 1035 C CA . ALA A 1 134 ? -2.910 -0.992 10.065 1.00 92.81 134 ALA A CA 1
ATOM 1036 C C . ALA A 1 134 ? -2.574 -0.891 11.560 1.00 92.81 134 ALA A C 1
ATOM 1038 O O . ALA A 1 134 ? -3.277 -0.217 12.316 1.00 92.81 134 ALA A O 1
ATOM 1039 N N . VAL A 1 135 ? -1.466 -1.507 11.985 1.00 90.94 135 VAL A N 1
ATOM 1040 C CA . VAL A 1 135 ? -0.972 -1.399 13.363 1.00 90.94 135 VAL A CA 1
ATOM 1041 C C . VAL A 1 135 ? -0.540 0.032 13.677 1.00 90.94 135 VAL A C 1
ATOM 1043 O O . VAL A 1 135 ? -0.841 0.526 14.761 1.00 90.94 135 VAL A O 1
ATOM 1046 N N . SER A 1 136 ? 0.101 0.741 12.748 1.00 91.38 136 SER A N 1
ATOM 1047 C CA . SER A 1 136 ? 0.522 2.118 13.005 1.00 91.38 136 SER A CA 1
ATOM 1048 C C . SER A 1 136 ? -0.652 3.096 13.078 1.00 91.38 136 SER A C 1
ATOM 1050 O O . SER A 1 136 ? -0.617 4.021 13.887 1.00 91.38 136 SER A O 1
ATOM 1052 N N . LEU A 1 137 ? -1.715 2.896 12.294 1.00 89.31 137 LEU A N 1
ATOM 1053 C CA . LEU A 1 137 ? -2.903 3.748 12.329 1.00 89.31 137 LEU A CA 1
ATOM 1054 C C . LEU A 1 137 ? -3.786 3.440 13.545 1.00 89.31 137 LEU A C 1
ATOM 1056 O O . LEU A 1 137 ? -4.132 4.371 14.274 1.00 89.31 137 LEU A O 1
ATOM 1060 N N . CYS A 1 138 ? -4.068 2.162 13.816 1.00 85.19 138 CYS A N 1
ATOM 1061 C CA . CYS A 1 138 ? -5.077 1.744 14.799 1.00 85.19 138 CYS A CA 1
ATOM 1062 C C . CYS A 1 138 ? -4.548 0.888 15.964 1.00 85.19 138 CYS A C 1
ATOM 1064 O O . CYS A 1 138 ? -5.182 0.838 17.009 1.00 85.19 138 CYS A O 1
ATOM 1066 N N . GLY A 1 139 ? -3.422 0.186 15.808 1.00 72.19 139 GLY A N 1
ATOM 1067 C CA . GLY A 1 139 ? -2.964 -0.831 16.769 1.00 72.19 139 GLY A CA 1
ATOM 1068 C C . GLY A 1 139 ? -2.045 -0.319 17.882 1.00 72.19 139 GLY A C 1
ATOM 1069 O O . GLY A 1 139 ? -2.150 -0.771 19.016 1.00 72.19 139 GLY A O 1
ATOM 1070 N N . LEU A 1 140 ? -1.159 0.641 17.598 1.00 69.56 140 LEU A N 1
ATOM 1071 C CA . LEU A 1 140 ? -0.086 1.047 18.521 1.00 69.56 140 LEU A CA 1
ATOM 1072 C C . LEU A 1 140 ? -0.567 1.708 19.824 1.00 69.56 140 LEU A C 1
ATOM 1074 O O . LEU A 1 140 ? 0.199 1.840 20.770 1.00 69.56 140 LEU A O 1
ATOM 1078 N N . GLN A 1 141 ? -1.824 2.141 19.881 1.00 64.12 141 GLN A N 1
ATOM 1079 C CA . GLN A 1 141 ? -2.421 2.719 21.088 1.00 64.12 141 GLN A CA 1
ATOM 1080 C C . GLN A 1 141 ? -3.102 1.667 21.971 1.00 64.12 141 GLN A C 1
ATOM 1082 O O . GLN A 1 141 ? -3.296 1.902 23.158 1.00 64.12 141 GLN A O 1
ATOM 1087 N N . ALA A 1 142 ? -3.379 0.478 21.430 1.00 62.34 142 ALA A N 1
ATOM 1088 C CA . ALA A 1 142 ? -3.935 -0.651 22.170 1.00 62.34 142 ALA A CA 1
ATOM 1089 C C . ALA A 1 142 ? -2.868 -1.443 22.953 1.00 62.34 142 ALA A C 1
ATOM 1091 O O . ALA A 1 142 ? -3.168 -2.514 23.475 1.00 62.34 142 ALA A O 1
ATOM 1092 N N . ILE A 1 143 ? -1.632 -0.931 23.070 1.00 61.12 143 ILE A N 1
ATOM 1093 C CA . ILE A 1 143 ? -0.558 -1.547 23.875 1.00 61.12 143 ILE A CA 1
ATOM 1094 C C . ILE A 1 143 ? -1.008 -1.747 25.331 1.00 61.12 143 ILE A C 1
ATOM 1096 O O . ILE A 1 143 ? -0.638 -2.747 25.939 1.00 61.12 143 ILE A O 1
ATOM 1100 N N . GLY A 1 144 ? -1.863 -0.860 25.854 1.00 58.94 144 GLY A N 1
ATOM 1101 C CA . GLY A 1 144 ? -2.473 -1.009 27.179 1.00 58.94 144 GLY A CA 1
ATOM 1102 C C . GLY A 1 144 ? -3.664 -1.978 27.251 1.00 58.94 144 GLY A C 1
ATOM 1103 O O . GLY A 1 144 ? -3.940 -2.496 28.325 1.00 58.94 144 GLY A O 1
ATOM 1104 N N . GLU A 1 145 ? -4.352 -2.261 26.137 1.00 65.31 145 GLU A N 1
ATOM 1105 C CA . GLU A 1 145 ? -5.537 -3.146 26.103 1.00 65.31 145 GLU A CA 1
ATOM 1106 C C . GLU A 1 145 ? -5.187 -4.626 25.851 1.00 65.31 145 GLU A C 1
ATOM 1108 O O . GLU A 1 145 ? -6.042 -5.503 25.970 1.00 65.31 145 GLU A O 1
ATOM 1113 N N . GLY A 1 146 ? -3.924 -4.921 25.519 1.00 68.94 146 GLY A N 1
ATOM 1114 C CA . GLY A 1 146 ? -3.385 -6.277 25.411 1.00 68.94 146 GLY A CA 1
ATOM 1115 C C . GLY A 1 146 ? -2.916 -6.668 24.007 1.00 68.94 146 GLY A C 1
ATOM 1116 O O . GLY A 1 146 ? -3.454 -6.250 22.979 1.00 68.94 146 GLY A O 1
ATOM 1117 N N . PHE A 1 147 ? -1.910 -7.548 23.965 1.00 75.31 147 PHE A N 1
ATOM 1118 C CA . PHE A 1 147 ? -1.248 -8.01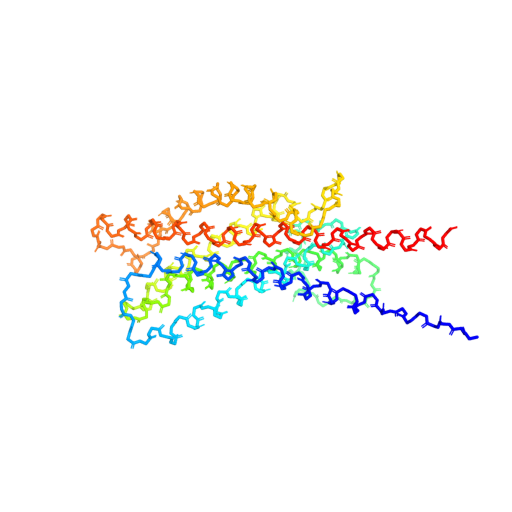8 22.739 1.00 75.31 147 PHE A CA 1
ATOM 1119 C C . PHE A 1 147 ? -2.220 -8.576 21.682 1.00 75.31 147 PHE A C 1
ATOM 1121 O O . PHE A 1 147 ? -2.027 -8.382 20.481 1.00 75.31 147 PHE A O 1
ATOM 1128 N N . TRP A 1 148 ? -3.307 -9.213 22.120 1.00 77.06 148 TRP A N 1
ATOM 1129 C CA . TRP A 1 148 ? -4.322 -9.806 21.247 1.00 77.06 148 TRP A CA 1
ATOM 1130 C C . TRP A 1 148 ? -5.048 -8.781 20.366 1.00 77.06 148 TRP A C 1
ATOM 1132 O O . TRP A 1 148 ? -5.397 -9.091 19.225 1.00 77.06 148 TRP A O 1
ATOM 1142 N N . VAL A 1 149 ? -5.248 -7.548 20.848 1.00 77.44 149 VAL A N 1
ATOM 1143 C CA . VAL A 1 149 ? -5.885 -6.471 20.069 1.00 77.44 149 VAL A CA 1
ATOM 1144 C C . VAL A 1 149 ? -4.969 -6.031 18.927 1.00 77.44 149 VAL A C 1
ATOM 1146 O O . VAL A 1 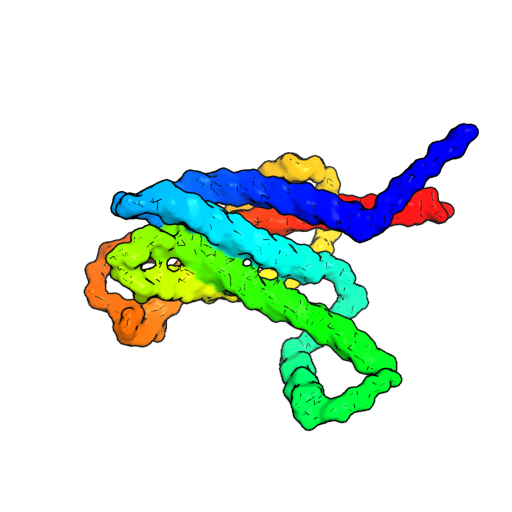149 ? -5.412 -5.928 17.782 1.00 77.44 149 VAL A O 1
ATOM 1149 N N . ILE A 1 150 ? -3.674 -5.873 19.215 1.00 83.19 150 ILE A N 1
ATOM 1150 C CA . ILE A 1 150 ? -2.648 -5.531 18.220 1.00 83.19 150 ILE A CA 1
ATOM 1151 C C . ILE A 1 150 ? -2.534 -6.639 17.172 1.00 83.19 150 ILE A C 1
ATOM 1153 O O . ILE A 1 150 ? -2.578 -6.357 15.973 1.00 83.19 150 ILE A O 1
ATOM 1157 N N . GLY A 1 151 ? -2.446 -7.898 17.614 1.00 83.62 151 GLY A N 1
ATOM 1158 C CA . GLY A 1 151 ? -2.369 -9.060 16.731 1.00 83.62 151 GLY A CA 1
ATOM 1159 C C . GLY A 1 151 ? -3.569 -9.158 15.787 1.00 83.62 151 GLY A C 1
ATOM 1160 O O . GLY A 1 151 ? -3.396 -9.394 14.594 1.00 83.62 151 GLY A O 1
ATOM 1161 N N . ARG A 1 152 ? -4.782 -8.888 16.283 1.00 85.38 152 ARG A N 1
ATOM 1162 C CA . ARG A 1 152 ? -6.016 -8.889 15.482 1.00 85.38 152 ARG A CA 1
ATOM 1163 C C . ARG A 1 152 ? -6.014 -7.799 14.411 1.00 85.38 152 ARG A C 1
ATOM 1165 O O . ARG A 1 152 ? -6.275 -8.091 13.246 1.00 85.38 152 ARG A O 1
ATOM 1172 N N . VAL A 1 153 ? -5.714 -6.551 14.783 1.00 88.56 153 VAL A N 1
ATOM 1173 C CA . VAL A 1 153 ? -5.648 -5.423 13.834 1.00 88.56 153 VAL A CA 1
ATOM 1174 C C . VAL A 1 153 ? -4.562 -5.672 12.787 1.00 88.56 153 VAL A C 1
ATOM 1176 O O . VAL A 1 153 ? -4.801 -5.478 11.594 1.00 88.56 153 VAL A O 1
ATOM 1179 N N . GLY A 1 154 ? -3.400 -6.167 13.219 1.00 90.31 154 GLY A N 1
ATOM 1180 C CA . GLY A 1 154 ? -2.300 -6.537 12.335 1.00 90.31 154 GLY A CA 1
ATOM 1181 C C . GLY A 1 154 ? -2.668 -7.656 11.365 1.00 90.31 154 GLY A C 1
ATOM 1182 O O . GLY A 1 154 ? -2.395 -7.531 10.174 1.00 90.31 154 GLY A O 1
ATOM 1183 N N . LEU A 1 155 ? -3.354 -8.705 11.829 1.00 90.81 155 LEU A N 1
ATOM 1184 C CA . LEU A 1 155 ? -3.814 -9.802 10.976 1.00 90.81 155 LEU A CA 1
ATOM 1185 C C . LEU A 1 155 ? -4.820 -9.318 9.926 1.00 90.81 155 LEU A C 1
ATOM 1187 O O . LEU A 1 155 ? -4.712 -9.666 8.751 1.00 90.81 155 LEU A O 1
ATOM 1191 N N . ARG A 1 156 ? -5.775 -8.469 10.319 1.00 90.75 156 ARG A N 1
ATOM 1192 C CA . ARG A 1 156 ? -6.715 -7.858 9.369 1.00 90.75 156 ARG A CA 1
ATOM 1193 C C . ARG A 1 156 ? -5.964 -7.022 8.329 1.00 90.75 156 ARG A C 1
ATOM 1195 O O . ARG A 1 156 ? -6.209 -7.174 7.135 1.00 90.75 156 ARG A O 1
ATOM 1202 N N . GLY A 1 157 ? -5.004 -6.202 8.763 1.00 93.31 157 GLY A N 1
ATOM 1203 C CA . GLY A 1 157 ? -4.123 -5.439 7.874 1.00 93.31 157 GLY A CA 1
ATOM 1204 C C . GLY A 1 157 ? -3.318 -6.321 6.914 1.00 93.31 157 GLY A C 1
ATOM 1205 O O . GLY A 1 157 ? -3.216 -6.004 5.729 1.00 93.31 157 GLY A O 1
ATOM 1206 N N . PHE A 1 158 ? -2.814 -7.460 7.394 1.00 94.62 158 PHE A N 1
ATOM 1207 C CA . PHE A 1 158 ? -2.076 -8.439 6.597 1.00 94.62 158 PHE A CA 1
ATOM 1208 C C . PHE A 1 158 ? -2.914 -8.979 5.436 1.00 94.62 158 PHE A C 1
ATOM 1210 O O . PHE A 1 158 ? -2.486 -8.915 4.283 1.00 94.62 158 PHE A O 1
ATOM 1217 N N . PHE A 1 159 ? -4.129 -9.464 5.711 1.00 93.06 159 PHE A N 1
ATOM 1218 C CA . PHE A 1 159 ? -4.989 -10.007 4.659 1.00 93.06 159 PHE A CA 1
ATOM 1219 C C . PHE A 1 159 ? -5.461 -8.938 3.678 1.00 93.06 159 PHE A C 1
ATOM 1221 O O . PHE A 1 159 ? -5.493 -9.186 2.475 1.00 93.06 159 PHE A O 1
ATOM 1228 N N . VAL A 1 160 ? -5.781 -7.737 4.160 1.00 93.12 160 VAL A N 1
ATOM 1229 C CA . VAL A 1 160 ? -6.138 -6.604 3.295 1.00 93.12 160 VAL A CA 1
ATOM 1230 C C . VAL A 1 160 ? -4.976 -6.241 2.363 1.00 93.12 160 VAL A C 1
ATOM 1232 O O . VAL A 1 160 ? -5.182 -6.035 1.163 1.00 93.12 160 VAL A O 1
ATOM 1235 N N . GLY A 1 161 ? -3.744 -6.235 2.876 1.00 93.81 161 GLY A N 1
ATOM 1236 C CA . GLY A 1 161 ? -2.544 -6.016 2.072 1.00 93.81 161 GLY A CA 1
ATOM 1237 C C . GLY A 1 161 ? -2.257 -7.136 1.074 1.00 93.81 161 GLY A C 1
ATOM 1238 O O . GLY A 1 161 ? -1.870 -6.862 -0.066 1.00 93.81 161 GLY A O 1
ATOM 1239 N N . LEU A 1 162 ? -2.506 -8.390 1.452 1.00 92.88 162 LEU A N 1
ATOM 1240 C CA . LEU A 1 162 ? -2.391 -9.538 0.555 1.00 92.88 162 LEU A CA 1
ATOM 1241 C C . LEU A 1 162 ? -3.427 -9.470 -0.576 1.00 92.88 162 LEU A C 1
ATOM 1243 O O . LEU A 1 162 ? -3.073 -9.636 -1.742 1.00 92.88 162 LEU A O 1
ATOM 1247 N N . LEU A 1 163 ? -4.688 -9.167 -0.252 1.00 92.31 163 LEU A N 1
ATOM 1248 C CA . LEU A 1 163 ? -5.765 -8.991 -1.229 1.00 92.31 163 LEU A CA 1
ATOM 1249 C C . LEU A 1 163 ? -5.422 -7.907 -2.247 1.00 92.31 163 LEU A C 1
ATOM 1251 O O . LEU A 1 163 ? -5.602 -8.112 -3.447 1.00 92.31 163 LEU A O 1
ATOM 1255 N N . PHE A 1 164 ? -4.888 -6.775 -1.787 1.00 92.56 164 PHE A N 1
ATOM 1256 C CA . PHE A 1 164 ? -4.441 -5.710 -2.676 1.00 92.56 164 PHE A CA 1
ATOM 1257 C C . PHE A 1 164 ? -3.293 -6.159 -3.581 1.00 92.56 164 PHE A C 1
ATOM 1259 O O . PHE A 1 164 ? -3.371 -5.964 -4.794 1.00 92.56 164 PHE A O 1
ATOM 1266 N N . GLY A 1 165 ? -2.254 -6.786 -3.020 1.00 89.94 165 GLY A N 1
ATOM 1267 C CA . GLY A 1 165 ? -1.101 -7.275 -3.779 1.00 89.94 165 GLY A CA 1
ATOM 1268 C C . GLY A 1 165 ? -1.502 -8.281 -4.853 1.00 89.94 165 GLY A C 1
ATOM 1269 O O . GLY A 1 165 ? -1.143 -8.126 -6.020 1.00 89.94 165 GLY A O 1
ATOM 1270 N N . LEU A 1 166 ? -2.329 -9.264 -4.492 1.00 88.69 166 LEU A N 1
ATOM 1271 C CA . LEU A 1 166 ? -2.866 -10.249 -5.428 1.00 88.69 166 LEU A CA 1
ATOM 1272 C C . LEU A 1 166 ? -3.760 -9.595 -6.480 1.00 88.69 166 LEU A C 1
ATOM 1274 O O . LEU A 1 166 ? -3.582 -9.852 -7.665 1.00 88.69 166 LEU A O 1
ATOM 1278 N N . HIS A 1 167 ? -4.679 -8.707 -6.094 1.00 90.38 167 HIS A N 1
ATOM 1279 C CA . HIS A 1 16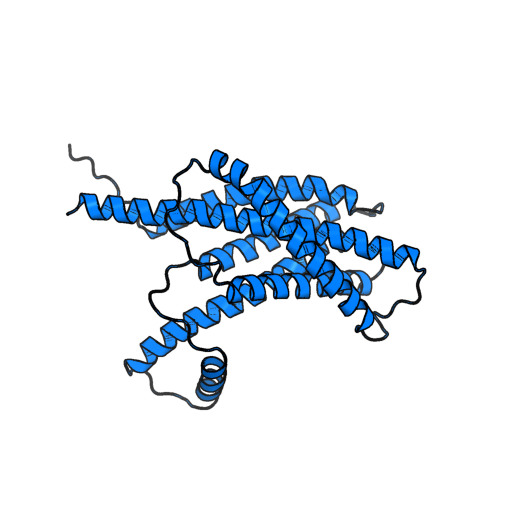7 ? -5.513 -7.974 -7.049 1.00 90.38 167 HIS A CA 1
ATOM 1280 C C . HIS A 1 167 ? -4.660 -7.174 -8.042 1.00 90.38 167 HIS A C 1
ATOM 1282 O O . HIS A 1 167 ? -4.929 -7.175 -9.245 1.00 90.38 167 HIS A O 1
ATOM 1288 N N . TYR A 1 168 ? -3.608 -6.519 -7.553 1.00 87.38 168 TYR A N 1
ATOM 1289 C CA . TYR A 1 168 ? -2.673 -5.743 -8.354 1.00 87.38 168 TYR A CA 1
ATOM 1290 C C . TYR A 1 168 ? -1.913 -6.628 -9.358 1.00 87.38 168 TYR A C 1
ATOM 1292 O O . TYR A 1 168 ? -1.842 -6.284 -10.544 1.00 87.38 168 TYR A O 1
ATOM 1300 N N . VAL A 1 169 ? -1.419 -7.788 -8.903 1.00 86.81 169 VAL A N 1
ATOM 1301 C CA . VAL A 1 169 ? -0.693 -8.779 -9.717 1.00 86.81 169 VAL A CA 1
ATOM 1302 C C . VAL A 1 169 ? -1.624 -9.543 -10.687 1.00 86.81 169 VAL A C 1
ATOM 1304 O O . VAL A 1 169 ? -1.249 -9.900 -11.800 1.00 86.81 169 VAL A O 1
ATOM 1307 N N . LEU A 1 170 ? -2.884 -9.777 -10.344 1.00 82.44 170 LEU A N 1
ATOM 1308 C CA . LEU A 1 170 ? -3.810 -10.480 -11.238 1.00 82.44 170 LEU A CA 1
ATOM 1309 C C . LEU A 1 170 ? -4.360 -9.555 -12.327 1.00 82.44 170 LEU A C 1
ATOM 1311 O O . LEU A 1 170 ? -4.496 -9.959 -13.481 1.00 82.44 170 LEU A O 1
ATOM 1315 N N . LYS A 1 171 ? -4.620 -8.285 -11.994 1.00 83.12 171 LYS A N 1
ATOM 1316 C CA . LYS A 1 171 ? -5.124 -7.280 -12.944 1.00 83.12 171 LYS A CA 1
ATOM 1317 C C . LYS A 1 171 ? -4.040 -6.627 -13.802 1.00 83.12 171 LYS A C 1
ATOM 1319 O O . LYS A 1 171 ? -4.346 -5.663 -14.494 1.00 83.12 171 LYS A O 1
ATOM 1324 N N . ARG A 1 172 ? -2.796 -7.122 -13.783 1.00 78.50 172 ARG A N 1
ATOM 1325 C CA . ARG A 1 172 ? -1.707 -6.612 -14.642 1.00 78.50 172 ARG A CA 1
ATOM 1326 C C . ARG A 1 172 ? -1.447 -5.112 -14.507 1.00 78.50 172 ARG A C 1
ATOM 1328 O O . ARG A 1 172 ? -1.015 -4.462 -15.449 1.00 78.50 172 ARG A O 1
ATOM 1335 N N . ARG A 1 173 ? -1.654 -4.553 -13.312 1.00 78.94 173 ARG A N 1
ATOM 1336 C CA . ARG A 1 173 ? -1.599 -3.098 -13.079 1.00 78.94 173 ARG A CA 1
ATOM 1337 C C . ARG A 1 173 ? -0.203 -2.480 -13.124 1.00 78.94 173 ARG A C 1
ATOM 1339 O O . ARG A 1 173 ? -0.093 -1.252 -13.149 1.00 78.94 173 ARG A O 1
ATOM 1346 N N . TRP A 1 174 ? 0.835 -3.313 -13.113 1.00 74.12 174 TRP A N 1
ATOM 1347 C CA . TRP A 1 174 ? 2.211 -2.875 -13.355 1.00 74.12 174 TRP A CA 1
ATOM 1348 C C . TRP A 1 174 ? 2.454 -2.542 -14.830 1.00 74.12 174 TRP A C 1
ATOM 1350 O O . TRP A 1 174 ? 3.434 -1.873 -15.140 1.00 74.12 174 TRP A O 1
ATOM 1360 N N . VAL A 1 175 ? 1.584 -2.990 -15.745 1.00 71.75 175 VAL A N 1
ATOM 1361 C CA . VAL A 1 175 ? 1.719 -2.696 -17.172 1.00 71.75 175 VAL A CA 1
ATOM 1362 C C . VAL A 1 175 ? 1.399 -1.219 -17.410 1.00 71.75 175 VAL A C 1
ATOM 1364 O O . VAL A 1 175 ? 0.332 -0.706 -17.054 1.00 71.75 175 VAL A O 1
ATOM 1367 N N . LEU A 1 176 ? 2.363 -0.512 -17.995 1.00 65.62 176 LEU A N 1
ATOM 1368 C CA . LEU A 1 176 ? 2.168 0.846 -18.484 1.00 65.62 176 LEU A CA 1
ATOM 1369 C C . LEU A 1 176 ? 1.275 0.789 -19.730 1.00 65.62 176 LEU A C 1
ATOM 1371 O O . LEU A 1 176 ? 1.612 0.126 -20.706 1.00 65.62 176 LEU A O 1
ATOM 1375 N N . GLU A 1 177 ? 0.123 1.456 -19.675 1.00 58.53 177 GLU A N 1
ATOM 1376 C CA . GLU A 1 177 ? -0.781 1.597 -20.819 1.00 58.53 177 GLU A CA 1
ATOM 1377 C C . GLU A 1 177 ? -0.434 2.901 -21.538 1.00 58.53 177 GLU A C 1
ATOM 1379 O O . GLU A 1 177 ? -0.338 3.951 -20.900 1.00 58.53 177 GLU A O 1
ATOM 1384 N N . PHE A 1 178 ? -0.231 2.827 -22.852 1.00 53.22 178 PHE A N 1
ATOM 1385 C CA . PHE A 1 178 ? 0.021 3.978 -23.720 1.00 53.22 178 PHE A CA 1
ATOM 1386 C C . PHE A 1 178 ? -1.285 4.425 -24.402 1.00 53.22 178 PHE A C 1
ATOM 1388 O O . PHE A 1 178 ? -2.130 3.567 -24.666 1.00 53.22 178 PHE A O 1
ATOM 1395 N N . PRO A 1 179 ? -1.464 5.726 -24.721 1.00 53.97 179 PRO A N 1
ATOM 1396 C CA . PRO A 1 179 ? -0.497 6.825 -24.620 1.00 53.97 179 PRO A CA 1
ATOM 1397 C C . PRO A 1 179 ? -0.490 7.505 -23.241 1.00 53.97 179 PRO A C 1
ATOM 1399 O O . PRO A 1 179 ? -1.527 7.890 -22.701 1.00 53.97 179 PRO A O 1
ATOM 1402 N N . ILE A 1 180 ? 0.701 7.693 -22.669 1.00 58.84 180 ILE A N 1
ATOM 1403 C CA . ILE A 1 180 ? 0.856 8.352 -21.369 1.00 58.84 180 ILE A CA 1
ATOM 1404 C C . ILE A 1 180 ? 0.983 9.856 -21.603 1.00 58.84 180 ILE A C 1
ATOM 1406 O O . ILE A 1 180 ? 1.944 10.325 -22.209 1.00 58.84 180 ILE A O 1
ATOM 1410 N N . ILE A 1 181 ? -0.000 10.617 -21.124 1.00 58.00 181 ILE A N 1
ATOM 1411 C CA . ILE A 1 181 ? -0.019 12.075 -21.260 1.00 58.00 181 ILE A CA 1
ATOM 1412 C C . ILE A 1 181 ? 1.090 12.661 -20.379 1.00 58.00 181 ILE A C 1
ATOM 1414 O O . ILE A 1 181 ? 1.005 12.596 -19.150 1.00 58.00 181 ILE A O 1
ATOM 1418 N N . GLN A 1 182 ? 2.117 13.255 -20.991 1.00 57.06 182 GLN A N 1
ATOM 1419 C CA . GLN A 1 182 ? 3.152 13.986 -20.264 1.00 57.06 182 GLN A CA 1
ATOM 1420 C C . GLN A 1 182 ? 2.542 15.212 -19.590 1.00 57.06 182 GLN A C 1
ATOM 1422 O O . GLN A 1 182 ? 2.117 16.160 -20.247 1.00 57.06 182 GLN A O 1
ATOM 1427 N N . ARG A 1 183 ? 2.491 15.198 -18.259 1.00 68.88 183 ARG A N 1
ATOM 1428 C CA . ARG A 1 183 ? 2.086 16.353 -17.459 1.00 68.88 183 ARG A CA 1
ATOM 1429 C C . ARG A 1 183 ? 3.077 16.549 -16.314 1.00 68.88 183 ARG A C 1
ATOM 1431 O O . ARG A 1 183 ? 3.610 15.556 -15.811 1.00 68.88 183 ARG A O 1
ATOM 1438 N N . PRO A 1 184 ? 3.304 17.795 -15.860 1.00 70.12 184 PRO A N 1
ATOM 1439 C CA . PRO A 1 184 ? 4.063 18.050 -14.644 1.00 70.12 184 PRO A CA 1
ATOM 1440 C C . PRO A 1 184 ? 3.503 17.219 -13.476 1.00 70.12 184 PRO A C 1
ATOM 1442 O O . PRO A 1 184 ? 2.278 17.048 -13.392 1.00 70.12 184 PRO A O 1
ATOM 1445 N N . PRO A 1 185 ? 4.355 16.725 -12.559 1.00 67.12 185 PRO A N 1
ATOM 1446 C CA . PRO A 1 185 ? 3.947 15.808 -11.492 1.00 67.12 185 PRO A CA 1
ATOM 1447 C C . PRO A 1 185 ? 2.799 16.371 -10.651 1.00 67.12 185 PRO A C 1
ATOM 1449 O O . PRO A 1 185 ? 1.856 15.648 -10.355 1.00 67.12 185 PRO A O 1
ATOM 1452 N N . TYR A 1 186 ? 2.808 17.676 -10.370 1.00 74.19 186 TYR A N 1
ATOM 1453 C CA . TYR A 1 186 ? 1.729 18.357 -9.654 1.00 74.19 186 TYR A CA 1
ATOM 1454 C C . TYR A 1 186 ? 0.371 18.271 -10.373 1.00 74.19 186 TYR A C 1
ATOM 1456 O O . TYR A 1 186 ? -0.635 17.898 -9.769 1.00 74.19 186 TYR A O 1
ATOM 1464 N N . PHE A 1 187 ? 0.328 18.567 -11.676 1.00 72.62 187 PHE A N 1
ATOM 1465 C CA . PHE A 1 187 ? -0.921 18.535 -12.441 1.00 72.62 187 PHE A CA 1
ATOM 1466 C C . PHE A 1 187 ? -1.437 17.100 -12.590 1.00 72.62 187 PHE A C 1
ATOM 1468 O O . PHE A 1 187 ? -2.632 16.838 -12.445 1.00 72.62 187 PHE A O 1
ATOM 1475 N N . SER A 1 188 ? -0.531 16.150 -12.835 1.00 72.88 188 SER A N 1
ATOM 1476 C CA . SER A 1 188 ? -0.895 14.737 -12.901 1.00 72.88 188 SER A CA 1
ATOM 1477 C C . SER A 1 188 ? -1.380 14.203 -11.554 1.00 72.88 188 SER A C 1
ATOM 1479 O O . SER A 1 188 ? -2.302 13.391 -11.521 1.00 72.88 188 SER A O 1
ATOM 1481 N N . PHE A 1 189 ? -0.790 14.663 -10.450 1.00 73.50 189 PHE A N 1
ATOM 1482 C CA . PHE A 1 189 ? -1.203 14.295 -9.102 1.00 73.50 189 PHE A CA 1
ATOM 1483 C C . PHE A 1 189 ? -2.607 14.824 -8.798 1.00 73.50 189 PHE A C 1
ATOM 1485 O O . PHE A 1 189 ? -3.485 14.041 -8.445 1.00 73.50 189 PHE A O 1
ATOM 1492 N N . LYS A 1 190 ? -2.863 16.115 -9.048 1.00 80.25 190 LYS A N 1
ATOM 1493 C CA . LYS A 1 190 ? -4.183 16.737 -8.850 1.00 80.25 190 LYS A CA 1
ATOM 1494 C C . LYS A 1 190 ? -5.297 15.996 -9.599 1.00 80.25 190 LYS A C 1
ATOM 1496 O O . LYS A 1 190 ? -6.369 15.782 -9.043 1.00 80.25 190 LYS A O 1
ATOM 1501 N N . MET A 1 191 ? -5.037 15.567 -10.834 1.00 77.25 191 MET A N 1
ATOM 1502 C CA . MET A 1 191 ? -6.002 14.807 -11.641 1.00 77.25 191 MET A CA 1
ATOM 1503 C C . MET A 1 191 ? -6.103 13.328 -11.230 1.00 77.25 191 MET A C 1
ATOM 1505 O O . MET A 1 191 ? -7.154 12.711 -11.392 1.00 77.25 191 MET A O 1
ATOM 1509 N N . GLY A 1 192 ? -5.027 12.752 -10.689 1.00 80.12 192 GLY A N 1
ATOM 1510 C CA . GLY A 1 192 ? -4.985 11.369 -10.213 1.00 80.12 192 GLY A CA 1
ATOM 1511 C C . GLY A 1 192 ? -5.701 11.157 -8.878 1.00 80.12 192 GLY A C 1
ATOM 1512 O O . GLY A 1 192 ? -6.262 10.086 -8.661 1.00 80.12 192 GLY A O 1
ATOM 1513 N N . VAL A 1 193 ? -5.746 12.176 -8.013 1.00 86.88 193 VAL A N 1
ATOM 1514 C CA . VAL A 1 193 ? -6.321 12.093 -6.658 1.00 86.88 193 VAL A CA 1
ATOM 1515 C C . VAL A 1 193 ? -7.787 11.624 -6.645 1.00 86.88 193 VAL A C 1
ATOM 1517 O O . VAL A 1 193 ? -8.074 10.660 -5.934 1.00 86.88 193 VAL A O 1
ATOM 1520 N N . PRO A 1 194 ? -8.726 12.193 -7.432 1.00 87.19 194 PRO A N 1
ATOM 1521 C CA . PRO A 1 194 ? -10.119 11.734 -7.422 1.00 87.19 194 PRO A CA 1
ATOM 1522 C C . PRO A 1 194 ? -10.284 10.291 -7.913 1.00 87.19 194 PRO A C 1
ATOM 1524 O O . PRO A 1 194 ? -11.095 9.534 -7.377 1.00 87.19 194 PRO A O 1
ATOM 1527 N N . SER A 1 195 ? -9.500 9.889 -8.918 1.00 87.19 195 SER A N 1
ATOM 1528 C CA . SER A 1 195 ? -9.498 8.514 -9.432 1.00 87.19 195 SER A CA 1
ATOM 1529 C C . SER A 1 195 ? -8.955 7.533 -8.390 1.00 87.19 195 SER A C 1
ATOM 1531 O O . SER A 1 195 ? -9.584 6.507 -8.120 1.00 87.19 195 SER A O 1
ATOM 1533 N N . ALA A 1 196 ? -7.825 7.878 -7.765 1.00 88.44 196 ALA A N 1
ATOM 1534 C CA . ALA A 1 196 ? -7.222 7.120 -6.675 1.00 88.44 196 ALA A CA 1
ATOM 1535 C C . ALA A 1 196 ? -8.202 6.966 -5.506 1.00 88.44 196 ALA A C 1
ATOM 1537 O O . ALA A 1 196 ? -8.407 5.858 -5.021 1.00 88.44 196 ALA A O 1
ATOM 1538 N N . GLY A 1 197 ? -8.881 8.051 -5.119 1.00 89.69 197 GLY A N 1
ATOM 1539 C CA . GLY A 1 197 ? -9.882 8.057 -4.053 1.00 89.69 197 GLY A CA 1
ATOM 1540 C C . GLY A 1 197 ? -11.074 7.148 -4.355 1.00 89.69 197 GLY A C 1
ATOM 1541 O O . GLY A 1 197 ? -11.425 6.301 -3.536 1.00 89.69 197 GLY A O 1
ATOM 1542 N N . ARG A 1 198 ? -11.659 7.238 -5.559 1.00 90.75 198 ARG A N 1
ATOM 1543 C CA . ARG A 1 198 ? -12.762 6.348 -5.977 1.00 90.75 198 ARG A CA 1
ATOM 1544 C C . ARG A 1 198 ? -12.354 4.877 -5.945 1.00 90.75 198 ARG A C 1
ATOM 1546 O O . ARG A 1 198 ? -13.157 4.022 -5.573 1.00 90.75 198 ARG A O 1
ATOM 1553 N N . ARG A 1 199 ? -11.124 4.563 -6.356 1.00 90.88 199 ARG A N 1
ATOM 1554 C CA . ARG A 1 199 ? -10.620 3.188 -6.356 1.00 90.88 199 ARG A CA 1
ATOM 1555 C C . ARG A 1 199 ? -10.329 2.683 -4.948 1.00 90.88 199 ARG A C 1
ATOM 1557 O O . ARG A 1 199 ? -10.746 1.573 -4.626 1.00 90.88 199 ARG A O 1
ATOM 1564 N N . ALA A 1 200 ? -9.684 3.501 -4.123 1.00 93.06 200 ALA A N 1
ATOM 1565 C CA . ALA A 1 200 ? -9.434 3.204 -2.720 1.00 93.06 200 ALA A CA 1
ATOM 1566 C C . ALA A 1 200 ? -10.742 2.937 -1.966 1.00 93.06 200 ALA A C 1
ATOM 1568 O O . ALA A 1 200 ? -10.815 1.963 -1.228 1.00 93.06 200 ALA A O 1
ATOM 1569 N N . LEU A 1 201 ? -11.797 3.713 -2.239 1.00 92.44 201 LEU A N 1
ATOM 1570 C CA . LEU A 1 201 ? -13.127 3.519 -1.656 1.00 92.44 201 LEU A CA 1
ATOM 1571 C C . LEU A 1 201 ? -13.763 2.187 -2.076 1.00 92.44 201 LEU A C 1
ATOM 1573 O O . LEU A 1 201 ? -14.287 1.452 -1.246 1.00 92.44 201 LEU A O 1
ATOM 1577 N N . LYS A 1 202 ? -13.691 1.823 -3.362 1.00 93.38 202 LYS A N 1
ATOM 1578 C CA . LYS A 1 202 ? -14.189 0.514 -3.821 1.00 93.38 202 LYS A CA 1
ATOM 1579 C C . LYS A 1 202 ? -13.450 -0.637 -3.142 1.00 93.38 202 LYS A C 1
ATOM 1581 O O . LYS A 1 202 ? -14.074 -1.602 -2.711 1.00 93.38 202 LYS A O 1
ATOM 1586 N N . LEU A 1 203 ? -12.126 -0.532 -3.053 1.00 92.06 203 LEU A N 1
ATOM 1587 C CA . LEU A 1 203 ? -11.300 -1.548 -2.412 1.00 92.06 203 LEU A CA 1
ATOM 1588 C C . LEU A 1 203 ? -11.561 -1.608 -0.903 1.00 92.06 203 LEU A C 1
ATOM 1590 O O . LEU A 1 203 ? -11.630 -2.710 -0.368 1.00 92.06 203 LEU A O 1
ATOM 1594 N N . SER A 1 204 ? -11.766 -0.474 -0.224 1.00 92.31 204 SER A N 1
ATOM 1595 C CA . SER A 1 204 ? -12.032 -0.435 1.219 1.00 92.31 204 SER A CA 1
ATOM 1596 C C . SER A 1 204 ? -13.389 -1.038 1.573 1.00 92.31 204 SER A C 1
ATOM 1598 O O . SER A 1 204 ? -13.486 -1.734 2.578 1.00 92.31 204 SER A O 1
ATOM 1600 N N . ILE A 1 205 ? -14.414 -0.871 0.729 1.00 91.88 205 ILE A N 1
ATOM 1601 C CA . ILE A 1 205 ? -15.705 -1.559 0.897 1.00 91.88 205 ILE A CA 1
ATOM 1602 C C . ILE A 1 205 ? -15.510 -3.079 0.840 1.00 91.88 205 ILE A C 1
ATOM 1604 O O . ILE A 1 205 ? -15.939 -3.793 1.745 1.00 91.88 205 ILE A O 1
ATOM 1608 N N . VAL A 1 206 ? -14.806 -3.577 -0.182 1.00 92.50 206 VAL A N 1
ATOM 1609 C CA . VAL A 1 206 ? -14.529 -5.018 -0.332 1.00 92.50 206 VAL A CA 1
ATOM 1610 C C . VAL A 1 206 ? -13.695 -5.543 0.839 1.00 92.50 206 VAL A C 1
ATOM 1612 O O . VAL A 1 206 ? -14.010 -6.587 1.408 1.00 92.50 206 VAL A O 1
ATOM 1615 N N . ALA A 1 207 ? -12.661 -4.802 1.237 1.00 90.38 207 ALA A N 1
ATOM 1616 C CA . ALA A 1 207 ? -11.818 -5.141 2.377 1.00 90.38 207 ALA A CA 1
ATOM 1617 C C . ALA A 1 207 ? -12.600 -5.144 3.693 1.00 90.38 207 ALA A C 1
ATOM 1619 O O . ALA A 1 207 ? -12.336 -5.986 4.545 1.00 90.38 207 ALA A O 1
ATOM 1620 N N . SER A 1 208 ? -13.579 -4.253 3.856 1.00 88.44 208 SER A N 1
ATOM 1621 C CA . SER A 1 208 ? -14.428 -4.200 5.047 1.00 88.44 208 SER A CA 1
ATOM 1622 C C . SER A 1 208 ? -15.305 -5.443 5.158 1.00 88.44 208 SER A C 1
ATOM 1624 O O . SER A 1 208 ? -15.313 -6.075 6.212 1.00 88.44 208 SER A O 1
ATOM 1626 N N . VAL A 1 209 ? -15.969 -5.853 4.071 1.00 90.62 209 VAL A N 1
ATOM 1627 C CA . VAL A 1 209 ? -16.759 -7.099 4.038 1.00 90.62 209 VAL A CA 1
ATOM 1628 C C . VAL A 1 209 ? -15.868 -8.306 4.328 1.00 90.62 209 VAL A C 1
ATOM 1630 O O . VAL A 1 209 ? -16.181 -9.115 5.197 1.00 90.62 209 VAL A O 1
ATOM 1633 N N . PHE A 1 210 ? -14.712 -8.390 3.668 1.00 88.88 210 PHE A N 1
ATOM 1634 C CA . PHE A 1 210 ? -13.753 -9.467 3.908 1.00 88.88 210 PHE A CA 1
ATOM 1635 C C . PHE A 1 210 ? -13.272 -9.500 5.367 1.00 88.88 210 PHE A C 1
ATOM 1637 O O . PHE A 1 210 ? -13.169 -10.559 5.978 1.00 88.88 210 PHE A O 1
ATOM 1644 N N . SER A 1 211 ? -13.013 -8.331 5.949 1.00 86.88 211 SER A N 1
ATOM 1645 C CA . SER A 1 211 ? -12.568 -8.188 7.332 1.00 86.88 211 SER A CA 1
ATOM 1646 C C . SER A 1 211 ? -13.649 -8.570 8.351 1.00 86.88 211 SER A C 1
ATOM 1648 O O . SER A 1 211 ? -13.311 -9.044 9.438 1.00 86.88 211 SER A O 1
ATOM 1650 N N . ALA A 1 212 ? -14.932 -8.379 8.024 1.00 86.31 212 ALA A N 1
ATOM 1651 C CA . ALA A 1 212 ? -16.054 -8.833 8.846 1.00 86.31 212 ALA A CA 1
ATOM 1652 C C . ALA A 1 212 ? -16.128 -10.368 8.871 1.00 86.31 212 ALA A C 1
ATOM 1654 O O . ALA A 1 212 ? -16.102 -10.956 9.949 1.00 86.31 212 ALA A O 1
ATOM 1655 N N . ILE A 1 213 ? -16.075 -11.006 7.695 1.00 86.75 213 ILE A N 1
ATOM 1656 C CA . ILE A 1 213 ? -16.055 -12.474 7.554 1.00 86.75 213 ILE A CA 1
ATOM 1657 C C . ILE A 1 213 ? -14.841 -13.077 8.277 1.00 86.75 213 ILE A C 1
ATOM 1659 O O . ILE A 1 213 ? -14.950 -14.084 8.972 1.00 86.75 213 ILE A O 1
ATOM 1663 N N . LEU A 1 214 ? -13.671 -12.441 8.154 1.00 84.38 214 LEU A N 1
ATOM 1664 C CA . LEU A 1 214 ? -12.451 -12.895 8.818 1.00 84.38 214 LEU A CA 1
ATOM 1665 C C . LEU A 1 214 ? -12.600 -12.919 10.348 1.00 84.38 214 LEU A C 1
ATOM 1667 O O . LEU A 1 214 ? -12.105 -13.847 10.981 1.00 84.38 214 LEU A O 1
ATOM 1671 N N . LEU A 1 215 ? -13.279 -11.934 10.948 1.00 79.56 215 LEU A N 1
ATOM 1672 C CA . LEU A 1 215 ? -13.523 -11.934 12.396 1.00 79.56 215 LEU A CA 1
ATOM 1673 C C . LEU A 1 215 ? -14.436 -13.076 12.844 1.00 79.56 215 LEU A C 1
ATOM 1675 O O . LEU A 1 215 ? -14.235 -13.598 13.936 1.00 79.56 215 LEU A O 1
ATOM 1679 N N . GLU A 1 216 ? -15.415 -13.462 12.027 1.00 78.62 216 GLU A N 1
ATOM 1680 C CA . GLU A 1 216 ? -16.333 -14.563 12.343 1.00 78.62 216 GLU A CA 1
ATOM 1681 C C . GLU A 1 216 ? -15.640 -15.930 12.285 1.00 78.62 216 GLU A C 1
ATOM 1683 O O . GLU A 1 216 ? -15.949 -16.821 13.078 1.00 78.62 216 GLU A O 1
ATOM 1688 N N . LEU A 1 217 ? -14.671 -16.083 11.378 1.00 79.44 217 LEU A N 1
ATOM 1689 C CA . LEU A 1 217 ? -13.923 -17.326 11.179 1.00 79.44 217 LEU A CA 1
ATOM 1690 C C . LEU A 1 217 ? -12.795 -17.534 12.208 1.00 79.44 217 LEU A C 1
ATOM 1692 O O . LEU A 1 217 ? -12.272 -18.641 12.342 1.00 79.44 217 LEU A O 1
ATOM 1696 N N . LEU A 1 218 ? -12.384 -16.484 12.925 1.00 71.81 218 LEU A N 1
ATOM 1697 C CA . LEU A 1 218 ? -11.237 -16.537 13.831 1.00 71.81 218 LEU A CA 1
ATOM 1698 C C . LEU A 1 218 ? -11.546 -17.359 15.112 1.00 71.81 218 LEU A C 1
ATOM 1700 O O . LEU A 1 218 ? -12.597 -17.173 15.732 1.00 71.81 218 LEU A O 1
ATOM 1704 N N . PRO A 1 219 ? -10.641 -18.266 15.546 1.00 65.75 219 PRO A N 1
ATOM 1705 C CA . PRO A 1 219 ? -10.880 -19.167 16.678 1.00 65.75 219 PRO A CA 1
ATOM 1706 C C . PRO A 1 219 ? -10.977 -18.446 18.034 1.00 65.75 219 PRO A C 1
ATOM 1708 O O . PRO A 1 219 ? -10.587 -17.288 18.180 1.00 65.75 219 PRO A O 1
ATOM 1711 N N . HIS A 1 220 ? -11.459 -19.175 19.053 1.00 52.50 220 HIS A N 1
ATOM 1712 C CA . HIS A 1 220 ? -11.872 -18.684 20.379 1.00 52.50 220 HIS A CA 1
ATOM 1713 C C . HIS A 1 220 ? -10.990 -17.638 21.107 1.00 52.50 220 HIS A C 1
ATOM 1715 O O . HIS A 1 220 ? -11.599 -16.777 21.737 1.00 52.50 220 HIS A O 1
ATOM 1721 N N . PRO A 1 221 ? -9.637 -17.596 21.019 1.00 57.81 221 PRO A N 1
ATOM 1722 C CA . PRO A 1 221 ? -8.857 -16.503 21.631 1.00 57.81 221 PRO A CA 1
ATOM 1723 C C . PRO A 1 221 ? -9.053 -15.133 20.954 1.00 57.81 221 PRO A C 1
ATOM 1725 O O . PRO A 1 221 ? -8.749 -14.096 21.537 1.00 57.81 221 PRO A O 1
ATOM 1728 N N . PHE A 1 222 ? -9.579 -15.112 19.728 1.00 54.88 222 PHE A N 1
ATOM 1729 C CA . PHE A 1 222 ? -9.942 -13.898 18.997 1.00 54.88 222 PHE A CA 1
ATOM 1730 C C . PHE A 1 222 ? -11.459 -13.689 18.891 1.00 54.88 222 PHE A C 1
ATOM 1732 O O . PHE A 1 222 ? -11.897 -12.622 18.447 1.00 54.88 222 PHE A O 1
ATOM 1739 N N . LYS A 1 223 ? -12.250 -14.690 19.300 1.00 53.59 223 LYS A N 1
ATOM 1740 C CA . LYS A 1 223 ? -13.712 -14.688 19.241 1.00 53.59 223 LYS A CA 1
ATOM 1741 C C . LYS A 1 223 ? -14.264 -13.812 20.368 1.00 53.59 223 LYS A C 1
ATOM 1743 O O . LYS A 1 223 ? -13.904 -13.950 21.532 1.00 53.59 223 LYS A O 1
ATOM 1748 N N . TYR A 1 224 ? -15.089 -12.855 19.979 1.00 56.12 224 TYR A N 1
ATOM 1749 C CA . TYR A 1 224 ? -15.576 -11.746 20.795 1.00 56.12 224 TYR A CA 1
ATOM 1750 C C . TYR A 1 224 ? -16.777 -12.196 21.664 1.00 56.12 224 TYR A C 1
ATOM 1752 O O . TYR A 1 224 ? -17.734 -12.745 21.124 1.00 56.12 224 TYR A O 1
ATOM 1760 N N . ILE A 1 225 ? -16.770 -11.924 22.977 1.00 58.47 225 ILE A N 1
ATOM 1761 C CA . ILE A 1 225 ? -17.991 -11.836 23.813 1.00 58.47 225 ILE A CA 1
ATOM 1762 C C . ILE A 1 225 ? -18.169 -10.357 24.150 1.00 58.47 225 ILE A C 1
ATOM 1764 O O . ILE A 1 225 ? -17.717 -9.897 25.194 1.00 58.47 225 ILE A O 1
ATOM 1768 N N . ILE A 1 226 ? -18.685 -9.558 23.222 1.00 61.03 226 ILE A N 1
ATOM 1769 C CA . ILE A 1 226 ? -18.738 -8.098 23.386 1.00 61.03 226 ILE A CA 1
ATOM 1770 C C . ILE A 1 226 ? -20.027 -7.564 22.769 1.00 61.03 226 ILE A C 1
ATOM 1772 O O . ILE A 1 226 ? -20.608 -8.176 21.874 1.00 61.03 226 ILE A O 1
ATOM 1776 N N . SER A 1 227 ? -20.467 -6.411 23.270 1.00 70.06 227 SER A N 1
ATOM 1777 C CA . SER A 1 227 ? -21.621 -5.677 22.770 1.00 70.06 227 SER A CA 1
ATOM 1778 C C . SER A 1 227 ? -21.525 -5.385 21.268 1.00 70.06 227 SER A C 1
ATOM 1780 O O . SER A 1 227 ? -20.483 -4.985 20.740 1.00 70.06 227 SER A O 1
ATOM 1782 N N . LEU A 1 228 ? -22.667 -5.523 20.590 1.00 77.50 228 LEU A N 1
ATOM 1783 C CA . LEU A 1 228 ? -22.856 -5.223 19.168 1.00 77.50 228 LEU A CA 1
ATOM 1784 C C . LEU A 1 228 ? -22.270 -3.849 18.776 1.00 77.50 228 LEU A C 1
ATOM 1786 O O . LEU A 1 228 ? -21.665 -3.695 17.718 1.00 77.50 228 LEU A O 1
ATOM 1790 N N . GLN A 1 229 ? -22.383 -2.862 19.671 1.00 77.25 229 GLN A N 1
ATOM 1791 C CA . GLN A 1 229 ? -21.872 -1.506 19.479 1.00 77.25 229 GLN A CA 1
ATOM 1792 C C . GLN A 1 229 ? -20.351 -1.453 19.277 1.00 77.25 229 GLN A C 1
ATOM 1794 O O . GLN A 1 229 ? -19.884 -0.803 18.344 1.00 77.25 229 GLN A O 1
ATOM 1799 N N . ARG A 1 230 ? -19.561 -2.142 20.111 1.00 79.50 230 ARG A N 1
ATOM 1800 C CA . ARG A 1 230 ? -18.091 -2.105 20.011 1.00 79.50 230 ARG A CA 1
ATOM 1801 C C . ARG A 1 230 ? -17.601 -2.808 18.744 1.00 79.50 230 ARG A C 1
ATOM 1803 O O . ARG A 1 230 ? -16.661 -2.322 18.122 1.00 79.50 230 ARG A O 1
ATOM 1810 N N . TYR A 1 231 ? -18.285 -3.871 18.312 1.00 81.50 231 TYR A N 1
ATOM 1811 C CA . TYR A 1 231 ? -18.017 -4.512 17.021 1.00 81.50 231 TYR A CA 1
ATOM 1812 C C . TYR A 1 231 ? -18.175 -3.529 15.850 1.00 81.50 231 TYR A C 1
ATOM 1814 O O . TYR A 1 231 ? -17.262 -3.388 15.034 1.00 81.50 231 TYR A O 1
ATOM 1822 N N . PHE A 1 232 ? -19.296 -2.801 15.787 1.00 84.50 232 PHE A N 1
ATOM 1823 C CA . PHE A 1 232 ? -19.521 -1.814 14.727 1.00 84.50 232 PHE A CA 1
ATOM 1824 C C . PHE A 1 232 ? -18.505 -0.669 14.770 1.00 84.50 232 PHE A C 1
ATOM 1826 O O . PHE A 1 232 ? -17.987 -0.282 13.722 1.00 84.50 232 PHE A O 1
ATOM 1833 N N . THR A 1 233 ? -18.158 -0.169 15.957 1.00 83.94 233 THR A N 1
ATOM 1834 C CA . THR A 1 233 ? -17.137 0.877 16.106 1.00 83.94 233 THR A CA 1
ATOM 1835 C C . THR A 1 233 ? -15.776 0.415 15.584 1.00 83.94 233 THR A C 1
ATOM 1837 O O . THR A 1 233 ? -15.171 1.104 14.763 1.00 83.94 233 THR A O 1
ATOM 1840 N N . GLU A 1 234 ? -15.304 -0.769 15.986 1.00 83.12 234 GLU A N 1
ATOM 1841 C CA . GLU A 1 234 ? -14.029 -1.318 15.503 1.00 83.12 234 GLU A CA 1
ATOM 1842 C C . GLU A 1 234 ? -14.038 -1.541 13.986 1.00 83.12 234 GLU A C 1
ATOM 1844 O O . GLU A 1 234 ? -13.030 -1.318 13.312 1.00 83.12 234 GLU A O 1
ATOM 1849 N N . GLN A 1 235 ? -15.181 -1.943 13.429 1.00 88.44 235 GLN A N 1
ATOM 1850 C CA . GLN A 1 235 ? -15.344 -2.138 11.995 1.00 88.44 235 GLN A CA 1
ATOM 1851 C C . GLN A 1 235 ? -15.292 -0.820 11.211 1.00 88.44 235 GLN A C 1
ATOM 1853 O O . GLN A 1 235 ? -14.640 -0.759 10.167 1.00 88.44 235 GLN A O 1
ATOM 1858 N N . ILE A 1 236 ? -15.930 0.240 11.711 1.00 88.44 236 ILE A N 1
ATOM 1859 C CA . ILE A 1 236 ? -15.894 1.574 11.097 1.00 88.44 236 ILE A CA 1
ATOM 1860 C C . ILE A 1 236 ? -14.469 2.135 11.140 1.00 88.44 236 ILE A C 1
ATOM 1862 O O . ILE A 1 236 ? -13.950 2.567 10.111 1.00 88.44 236 ILE A O 1
ATOM 1866 N N . VAL A 1 237 ? -13.808 2.062 12.298 1.00 88.62 237 VAL A N 1
ATOM 1867 C CA . VAL A 1 237 ? -12.416 2.508 12.476 1.00 88.62 237 VAL A CA 1
ATOM 1868 C C . VAL A 1 237 ? -11.487 1.756 11.521 1.00 88.62 237 VAL A C 1
ATOM 1870 O O . VAL A 1 237 ? -10.690 2.370 10.810 1.00 88.62 237 VAL A O 1
ATOM 1873 N N . PHE A 1 238 ? -11.629 0.432 11.425 1.00 89.25 238 PHE A N 1
ATOM 1874 C CA . PHE A 1 238 ? -10.839 -0.375 10.498 1.00 89.25 238 PHE A CA 1
ATOM 1875 C C . PHE A 1 238 ? -11.134 -0.044 9.023 1.00 89.25 238 PHE A C 1
ATOM 1877 O O . PHE A 1 238 ? -10.213 0.025 8.209 1.00 89.25 238 PHE A O 1
ATOM 1884 N N . SER A 1 239 ? -12.391 0.219 8.658 1.00 91.06 239 SER A N 1
ATOM 1885 C CA . SER A 1 239 ? -12.770 0.657 7.305 1.00 91.06 239 SER A CA 1
ATOM 1886 C C . SER A 1 239 ? -12.108 1.990 6.927 1.00 91.06 239 SER A C 1
ATOM 1888 O O . SER A 1 239 ? -11.534 2.123 5.845 1.00 91.06 239 SER A O 1
ATOM 1890 N N . ILE A 1 240 ? -12.099 2.963 7.842 1.00 92.00 240 ILE A N 1
ATOM 1891 C CA . ILE A 1 240 ? -11.431 4.257 7.636 1.00 92.00 240 ILE A CA 1
ATOM 1892 C C . ILE A 1 240 ? -9.915 4.060 7.475 1.00 92.00 240 ILE A C 1
ATOM 1894 O O . ILE A 1 240 ? -9.304 4.627 6.567 1.00 92.00 240 ILE A O 1
ATOM 1898 N N . ALA A 1 241 ? -9.303 3.215 8.307 1.00 92.25 241 ALA A N 1
ATOM 1899 C CA . ALA A 1 241 ? -7.876 2.919 8.220 1.00 92.25 241 ALA A CA 1
ATOM 1900 C C . ALA A 1 241 ? -7.502 2.227 6.901 1.00 92.25 241 ALA A C 1
ATOM 1902 O O . ALA A 1 241 ? -6.544 2.623 6.239 1.00 92.25 241 ALA A O 1
ATOM 1903 N N . THR A 1 242 ? -8.275 1.227 6.475 1.00 93.12 242 THR A N 1
ATOM 1904 C CA . THR A 1 242 ? -8.045 0.540 5.194 1.00 93.12 242 THR A CA 1
ATOM 1905 C C . THR A 1 242 ? -8.238 1.465 3.998 1.00 93.12 242 THR A C 1
ATOM 1907 O O . THR A 1 242 ? -7.451 1.393 3.053 1.00 93.12 242 THR A O 1
ATOM 1910 N N . PHE A 1 243 ? -9.206 2.385 4.049 1.00 94.81 243 PHE A N 1
ATOM 1911 C CA . PHE A 1 243 ? -9.334 3.445 3.051 1.00 94.81 243 PHE A CA 1
ATOM 1912 C C . PHE A 1 243 ? -8.071 4.309 2.974 1.00 94.81 243 PHE A C 1
ATOM 1914 O O . PHE A 1 243 ? -7.544 4.499 1.880 1.00 94.81 243 PHE A O 1
ATOM 1921 N N . ALA A 1 244 ? -7.545 4.783 4.109 1.00 94.25 244 ALA A N 1
ATOM 1922 C CA . ALA A 1 244 ? -6.327 5.595 4.141 1.00 94.25 244 ALA A CA 1
ATOM 1923 C C . ALA A 1 244 ? -5.113 4.843 3.562 1.00 94.25 244 ALA A C 1
ATOM 1925 O O . ALA A 1 244 ? -4.368 5.399 2.753 1.00 94.25 244 ALA A O 1
ATOM 1926 N N . ILE A 1 245 ? -4.950 3.560 3.911 1.00 94.50 245 ILE A N 1
ATOM 1927 C CA . ILE A 1 245 ? -3.881 2.694 3.386 1.00 94.50 245 ILE A CA 1
ATOM 1928 C C . ILE A 1 245 ? -3.999 2.548 1.866 1.00 94.50 245 ILE A C 1
ATOM 1930 O O . ILE A 1 245 ? -3.037 2.805 1.140 1.00 94.50 245 ILE A O 1
ATOM 1934 N N . PHE A 1 246 ? -5.181 2.181 1.363 1.00 95.25 246 PHE A N 1
ATOM 1935 C CA . PHE A 1 246 ? -5.404 2.036 -0.074 1.00 95.25 246 PHE A CA 1
ATOM 1936 C C . PHE A 1 246 ? -5.261 3.348 -0.823 1.00 95.25 246 PHE A C 1
ATOM 1938 O O . PHE A 1 246 ? -4.726 3.357 -1.928 1.00 95.25 246 PHE A O 1
ATOM 1945 N N . PHE A 1 247 ? -5.693 4.458 -0.234 1.00 94.19 247 PHE A N 1
ATOM 1946 C CA . PHE A 1 247 ? -5.527 5.765 -0.841 1.00 94.19 247 PHE A CA 1
ATOM 1947 C C . PHE A 1 247 ? -4.043 6.107 -0.993 1.00 94.19 247 PHE A C 1
ATOM 1949 O O . PHE A 1 247 ? -3.623 6.466 -2.092 1.00 94.19 247 PHE A O 1
ATOM 1956 N N . CYS A 1 248 ? -3.222 5.875 0.036 1.00 93.25 248 CYS A N 1
ATOM 1957 C CA . CYS A 1 248 ? -1.768 6.002 -0.075 1.00 93.25 248 CYS A CA 1
ATOM 1958 C C . CYS A 1 248 ? -1.188 5.101 -1.174 1.00 93.25 248 CYS A C 1
ATOM 1960 O O . CYS A 1 248 ? -0.421 5.581 -2.003 1.00 93.25 248 CYS A O 1
ATOM 1962 N N . TRP A 1 249 ? -1.557 3.819 -1.231 1.00 94.12 249 TRP A N 1
ATOM 1963 C CA . TRP A 1 249 ? -1.031 2.897 -2.246 1.00 94.12 249 TRP A CA 1
ATOM 1964 C C . TRP A 1 249 ? -1.451 3.252 -3.673 1.00 94.12 249 TRP A C 1
ATOM 1966 O O . TRP A 1 249 ? -0.640 3.140 -4.593 1.00 94.12 249 TRP A O 1
ATOM 1976 N N . GLU A 1 250 ? -2.687 3.705 -3.879 1.00 92.94 250 GLU A N 1
ATOM 1977 C CA . GLU A 1 250 ? -3.164 4.166 -5.184 1.00 92.94 250 GLU A CA 1
ATOM 1978 C C . GLU A 1 250 ? -2.455 5.455 -5.610 1.00 92.94 250 GLU A C 1
ATOM 1980 O O . GLU A 1 250 ? -2.034 5.568 -6.760 1.00 92.94 250 GLU A O 1
ATOM 1985 N N . LEU A 1 251 ? -2.234 6.402 -4.693 1.00 89.81 251 LEU A N 1
ATOM 1986 C CA . LEU A 1 251 ? -1.433 7.595 -4.982 1.00 89.81 251 LEU A CA 1
ATOM 1987 C C . LEU A 1 251 ? 0.017 7.235 -5.314 1.00 89.81 251 LEU A C 1
ATOM 1989 O O . LEU A 1 251 ? 0.555 7.748 -6.294 1.00 89.81 251 LEU A O 1
ATOM 1993 N N . THR A 1 252 ? 0.624 6.310 -4.569 1.00 89.56 252 THR A N 1
ATOM 1994 C CA . THR A 1 252 ? 1.953 5.766 -4.868 1.00 89.56 252 THR A CA 1
ATOM 1995 C C . THR A 1 252 ? 1.983 5.117 -6.252 1.00 89.56 252 THR A C 1
ATOM 1997 O O . THR A 1 252 ? 2.905 5.371 -7.023 1.00 89.56 252 THR A O 1
ATOM 2000 N N . HIS A 1 253 ? 0.961 4.337 -6.624 1.00 87.69 253 HIS A N 1
ATOM 2001 C CA . HIS A 1 253 ? 0.841 3.756 -7.967 1.00 87.69 253 HIS A CA 1
ATOM 2002 C C . HIS A 1 253 ? 0.757 4.831 -9.052 1.00 87.69 253 HIS A C 1
ATOM 2004 O O . HIS A 1 253 ? 1.472 4.750 -10.053 1.00 87.69 253 HIS A O 1
ATOM 2010 N N . HIS A 1 254 ? -0.079 5.848 -8.851 1.00 85.06 254 HIS A N 1
ATOM 2011 C CA . HIS A 1 254 ? -0.215 6.966 -9.779 1.00 85.06 254 HIS A CA 1
ATOM 2012 C C . HIS A 1 254 ? 1.102 7.738 -9.937 1.00 85.06 254 HIS A C 1
ATOM 2014 O O . HIS A 1 254 ? 1.543 7.955 -11.065 1.00 85.06 254 HIS A O 1
ATOM 2020 N N . LEU A 1 255 ? 1.768 8.087 -8.834 1.00 82.00 255 LEU A N 1
ATOM 2021 C CA . LEU A 1 255 ? 3.073 8.752 -8.841 1.00 82.00 255 LEU A CA 1
ATOM 2022 C C . LEU A 1 255 ? 4.139 7.899 -9.530 1.00 82.00 255 LEU A C 1
ATOM 2024 O O . LEU A 1 255 ? 4.921 8.419 -10.324 1.00 82.00 255 LEU A O 1
ATOM 2028 N N . HIS A 1 256 ? 4.131 6.589 -9.287 1.00 81.31 256 HIS A N 1
ATOM 2029 C CA . HIS A 1 256 ? 5.059 5.661 -9.916 1.00 81.31 256 HIS A CA 1
ATOM 2030 C C . HIS A 1 256 ? 4.852 5.617 -11.436 1.00 81.31 256 HIS A C 1
ATOM 2032 O O . HIS A 1 256 ? 5.823 5.693 -12.187 1.00 81.31 256 HIS A O 1
ATOM 2038 N N . ARG A 1 257 ? 3.601 5.556 -11.922 1.00 77.75 257 ARG A N 1
ATOM 2039 C CA . ARG A 1 257 ? 3.306 5.596 -13.370 1.00 77.75 257 ARG A CA 1
ATOM 2040 C C . ARG A 1 257 ? 3.823 6.881 -14.022 1.00 77.75 257 ARG A C 1
ATOM 2042 O O . ARG A 1 257 ? 4.416 6.818 -15.095 1.00 77.75 257 ARG A O 1
ATOM 2049 N N . VAL A 1 258 ? 3.631 8.027 -13.372 1.00 72.00 258 VAL A N 1
ATOM 2050 C CA . VAL A 1 258 ? 4.063 9.336 -13.893 1.00 72.00 258 VAL A CA 1
ATOM 2051 C C . VAL A 1 258 ? 5.590 9.467 -13.871 1.00 72.00 258 VAL A C 1
ATOM 2053 O O . VAL A 1 258 ? 6.191 9.892 -14.857 1.00 72.00 258 VAL A O 1
ATOM 2056 N N . GLY A 1 259 ? 6.234 9.065 -12.772 1.00 66.81 259 GLY A N 1
ATOM 2057 C CA . GLY A 1 259 ? 7.688 9.131 -12.609 1.00 66.81 259 GLY A CA 1
ATOM 2058 C C . GLY A 1 259 ? 8.441 8.184 -13.545 1.00 66.81 259 GLY A C 1
ATOM 2059 O O . GLY A 1 259 ? 9.422 8.588 -14.171 1.00 66.81 259 GLY A O 1
ATOM 2060 N N . PHE A 1 260 ? 7.957 6.948 -13.691 1.00 63.62 260 PHE A N 1
ATOM 2061 C CA . PHE A 1 260 ? 8.569 5.933 -14.547 1.00 63.62 260 PHE A CA 1
ATOM 2062 C C . PHE A 1 260 ? 8.360 6.225 -16.041 1.00 63.62 260 PHE A C 1
ATOM 2064 O O . PHE A 1 260 ? 9.266 6.014 -16.841 1.00 63.62 260 PHE A O 1
ATOM 2071 N N . CYS A 1 261 ? 7.215 6.786 -16.446 1.00 57.22 261 CYS A N 1
ATOM 2072 C CA . CYS A 1 261 ? 7.000 7.170 -17.844 1.00 57.22 261 CYS A CA 1
ATOM 2073 C C . CYS A 1 261 ? 8.000 8.229 -18.337 1.00 57.22 261 CYS A C 1
ATOM 2075 O O . CYS A 1 261 ? 8.485 8.146 -19.466 1.00 57.22 261 CYS A O 1
ATOM 2077 N N . ASN A 1 262 ? 8.351 9.201 -17.490 1.00 54.66 262 ASN A N 1
ATOM 2078 C CA . ASN A 1 262 ? 9.356 10.210 -17.836 1.00 54.66 262 ASN A CA 1
ATOM 2079 C C . ASN A 1 262 ? 10.748 9.599 -18.096 1.00 54.66 262 ASN A C 1
ATOM 2081 O O . ASN A 1 262 ? 11.550 10.194 -18.810 1.00 54.66 262 ASN A O 1
ATOM 2085 N N . MET A 1 263 ? 11.036 8.412 -17.549 1.00 53.41 263 MET A N 1
ATOM 2086 C CA . MET A 1 263 ? 12.287 7.681 -17.770 1.00 53.41 263 MET A CA 1
ATOM 2087 C C . MET A 1 263 ? 12.349 7.052 -19.167 1.00 53.41 263 MET A C 1
ATOM 2089 O O . MET A 1 263 ? 13.353 7.201 -19.859 1.00 53.41 263 MET A O 1
ATOM 2093 N N . LEU A 1 264 ? 11.276 6.374 -19.590 1.00 54.25 264 LEU A N 1
ATOM 2094 C CA . LEU A 1 264 ? 11.245 5.639 -20.858 1.00 54.25 264 LEU A CA 1
ATOM 2095 C C . LEU A 1 264 ? 11.264 6.593 -22.058 1.00 54.25 264 LEU A C 1
ATOM 2097 O O . LEU A 1 264 ? 11.950 6.330 -23.039 1.00 54.25 264 LEU A O 1
ATOM 2101 N N . LEU A 1 265 ? 10.573 7.733 -21.953 1.00 52.88 265 LEU A N 1
ATOM 2102 C CA . LEU A 1 265 ? 10.546 8.723 -23.026 1.00 52.88 265 LEU A CA 1
ATOM 2103 C C . LEU A 1 265 ? 11.869 9.490 -23.156 1.00 52.88 265 LEU A C 1
ATOM 2105 O O . LEU A 1 265 ? 12.319 9.710 -24.269 1.00 52.88 265 LEU A O 1
ATOM 2109 N N . MET A 1 266 ? 12.526 9.859 -22.049 1.00 53.19 266 MET A N 1
ATOM 2110 C CA . MET A 1 266 ? 13.859 10.477 -22.118 1.00 53.19 266 MET A CA 1
ATOM 2111 C C . MET A 1 266 ? 14.894 9.503 -22.675 1.00 53.19 266 MET A C 1
ATOM 2113 O O . MET A 1 266 ? 15.721 9.914 -23.468 1.00 53.19 266 MET A O 1
ATOM 2117 N N . TYR A 1 267 ? 14.837 8.217 -22.320 1.00 53.16 267 TYR A N 1
ATOM 2118 C CA . TYR A 1 267 ? 15.724 7.223 -22.923 1.00 53.16 267 TYR A CA 1
ATOM 2119 C C . TYR A 1 267 ? 15.483 7.093 -24.434 1.00 53.16 267 TYR A C 1
ATOM 2121 O O . TYR A 1 267 ? 16.436 7.118 -25.202 1.00 53.16 267 TYR A O 1
ATOM 2129 N N . MET A 1 268 ? 14.220 7.040 -24.872 1.00 53.16 268 MET A N 1
ATOM 2130 C CA . MET A 1 268 ? 13.870 6.973 -26.298 1.00 53.16 268 MET A CA 1
ATOM 2131 C C . MET A 1 268 ? 14.233 8.253 -27.062 1.00 53.16 268 MET A C 1
ATOM 2133 O O . MET A 1 268 ? 14.741 8.160 -28.171 1.00 53.16 268 MET A O 1
ATOM 2137 N N . LEU A 1 269 ? 14.035 9.437 -26.473 1.00 50.78 269 LEU A N 1
ATOM 2138 C CA . LEU A 1 269 ? 14.430 10.715 -27.074 1.00 50.78 269 LEU A CA 1
ATOM 2139 C C . LEU A 1 269 ? 15.950 10.859 -27.136 1.00 50.78 269 LEU A C 1
ATOM 2141 O O . LEU A 1 269 ? 16.476 11.263 -28.161 1.00 50.78 269 LEU A O 1
ATOM 2145 N N . THR A 1 270 ? 16.665 10.479 -26.078 1.00 48.94 270 THR A N 1
ATOM 2146 C CA . THR A 1 270 ? 18.129 10.487 -26.068 1.00 48.94 270 THR A CA 1
ATOM 2147 C C . THR A 1 270 ? 18.672 9.526 -27.122 1.00 48.94 270 THR A C 1
ATOM 2149 O O . THR A 1 270 ? 19.517 9.932 -27.900 1.00 48.94 270 THR A O 1
ATOM 2152 N N . VAL A 1 271 ? 18.153 8.297 -27.224 1.00 49.97 271 VAL A N 1
ATOM 2153 C CA . VAL A 1 271 ? 18.575 7.324 -28.251 1.00 49.97 271 VAL A CA 1
ATOM 2154 C C . VAL A 1 271 ? 18.200 7.778 -29.669 1.00 49.97 271 VAL A C 1
ATOM 2156 O O . VAL A 1 271 ? 18.994 7.593 -30.584 1.00 49.97 271 VAL A O 1
ATOM 2159 N N . SER A 1 272 ? 17.040 8.413 -29.859 1.00 40.84 272 SER A N 1
ATOM 2160 C CA . SER A 1 272 ? 16.611 8.942 -31.163 1.00 40.84 272 SER A CA 1
ATOM 2161 C C . SER A 1 272 ? 17.390 10.178 -31.614 1.00 40.84 272 SER A C 1
ATOM 2163 O O . SER A 1 272 ? 17.378 10.471 -32.799 1.00 40.84 272 SER A O 1
ATOM 2165 N N . SER A 1 273 ? 18.048 10.901 -30.705 1.00 44.03 273 SER A N 1
ATOM 2166 C CA . SER A 1 273 ? 18.939 12.021 -31.045 1.00 44.03 273 SER A CA 1
ATOM 2167 C C . SER A 1 273 ? 20.347 11.570 -31.459 1.00 44.03 273 SER A C 1
ATOM 2169 O O . SER A 1 273 ? 21.169 12.410 -31.819 1.00 44.03 273 SER A O 1
ATOM 2171 N N . TYR A 1 274 ? 20.644 10.268 -31.366 1.00 44.75 274 TYR A N 1
ATOM 2172 C CA . TYR A 1 274 ? 21.919 9.659 -31.769 1.00 44.75 274 TYR A CA 1
ATOM 2173 C C . TYR A 1 274 ? 21.801 8.774 -33.027 1.00 44.75 274 TYR A C 1
ATOM 2175 O O . TYR A 1 274 ? 22.774 8.110 -33.385 1.00 44.75 274 TYR A O 1
ATOM 2183 N N . LEU A 1 275 ? 20.633 8.759 -33.678 1.00 42.62 275 LEU A N 1
ATOM 2184 C CA . LEU A 1 275 ? 20.369 8.161 -34.994 1.00 42.62 275 LEU A CA 1
ATOM 2185 C C . LEU A 1 275 ? 20.044 9.276 -35.989 1.00 42.62 275 LEU A C 1
ATOM 2187 O O . LEU A 1 275 ? 20.499 9.157 -37.145 1.00 42.62 275 LEU A O 1
#

Sequence (275 aa):
MSMSMSMSSPEVLLKNRFMSFLIWQSIPSTLIFLLFKPFLSSSSSFWPLFTSSLSFLTFHFSLLLFSSTLSLIASPHPRRPAPPLQLAARLLRFLFIPSDSATPDSAHFRARAKVSLSFVLFAAASAASGLAAAVSLCGLQAIGEGFWVIGRVGLRGFFVGLLFGLHYVLKRRWVLEFPIIQRPPYFSFKMGVPSAGRRALKLSIVASVFSAILLELLPHPFKYIISLQRYFTEQIVFSIATFAIFFCWELTHHLHRVGFCNMLLMYMLTVSSYL

Foldseek 3Di:
DDPPPPPDPVVNVVVVLLVVLLVVLLVVLVVLLVVQLVVLDDDDAPCCPVLLVLLSVLLSVLLVLLLVLLVQLLPDQPDDADDPVVLVVVVVVVVVDPDDDDDPVVVVVVSNNSNVVSLVSNLQSLLQSQLSLQCSRHNSRCVVVDPLSSVLSSNLSNVLSNVVSVVCVVVVLSDQDDDDDQDDLVVLLVVQLVVLLVVLLVSLVVSLVVSVVVQVPDDDVSPDPDDPVVVVVVSVSSSSSSSSSSSSSSSSSSSCSNSVVVVVVVVVVVVVVVD

InterPro domains:
  IPR019049 Nucleoporin protein Ndc1-Nup [PTHR13269] (8-258)

Organism: Arachis duranensis (NCBI:txid130453)

Secondary structure (DSSP, 8-state):
---------HHHHHHHHHHHHHHHHHHHHHHHHHHHHHHH--S--SSHHHHHHHHHHHHHHHHHHHHHHHHHHHS--SSPPPPHHHHHHHHHHHHHS---S--HHHHHHHHHHHHHHHHHHHHHHHHHHHHHHHIIIIITTGGGT-HHHHHHHHHHHHHHHHHHHHHHHHTTTTSPPSP-----HHHHHHHHHHHHHHHHHHHHHHHHHHHHHHHHHS-TTT-----HHHHHHHHHHHHHHHHHHHHHHHHHHHHHHHHHHHHHHHHHHHHHTT-

pLDDT: mean 75.87, std 15.92, range [34.59, 95.81]

Radius of gyration: 21.95 Å; chains: 1; bounding box: 60×57×64 Å